Protein AF-A0A2V4E7V7-F1 (afdb_monomer_lite)

Structure (mmCIF, N/CA/C/O backbone):
data_AF-A0A2V4E7V7-F1
#
_entry.id   AF-A0A2V4E7V7-F1
#
loop_
_atom_site.group_PDB
_atom_site.id
_atom_site.type_symbol
_atom_site.label_atom_id
_atom_site.label_alt_id
_atom_site.label_comp_id
_atom_site.label_asym_id
_atom_site.label_entity_id
_atom_site.label_seq_id
_atom_site.pdbx_PDB_ins_code
_atom_site.Cartn_x
_atom_site.Cartn_y
_atom_site.Cartn_z
_atom_site.occupancy
_atom_site.B_iso_or_equiv
_atom_site.auth_seq_id
_atom_site.auth_comp_id
_atom_site.auth_asym_id
_atom_site.auth_atom_id
_atom_site.pdbx_PDB_model_num
ATOM 1 N N . MET A 1 1 ? -39.948 -43.975 -73.679 1.00 33.03 1 MET A N 1
ATOM 2 C CA . MET A 1 1 ? -39.535 -45.283 -73.126 1.00 33.03 1 MET A CA 1
ATOM 3 C C . MET A 1 1 ? -38.285 -45.040 -72.277 1.00 33.03 1 MET A C 1
ATOM 5 O O . MET A 1 1 ? -37.376 -44.428 -72.811 1.00 33.03 1 MET A O 1
ATOM 9 N N . ALA A 1 2 ? -38.310 -45.438 -70.990 1.00 32.25 2 ALA A N 1
ATOM 10 C CA . ALA A 1 2 ? -37.234 -45.403 -69.963 1.00 32.25 2 ALA A CA 1
ATOM 11 C C . ALA A 1 2 ? -36.659 -44.008 -69.581 1.00 32.25 2 ALA A C 1
ATOM 13 O O . ALA A 1 2 ? -35.934 -43.405 -70.356 1.00 32.25 2 ALA A O 1
ATOM 14 N N . ILE A 1 3 ? -37.095 -43.344 -68.493 1.00 37.91 3 ILE A N 1
ATOM 15 C CA . ILE A 1 3 ? -36.758 -43.514 -67.048 1.00 37.91 3 ILE A CA 1
ATOM 16 C C . ILE A 1 3 ? -35.242 -43.417 -66.782 1.00 37.91 3 ILE A C 1
ATOM 18 O O . ILE A 1 3 ? -34.495 -44.267 -67.249 1.00 37.91 3 ILE A O 1
ATOM 22 N N . ILE A 1 4 ? -34.782 -42.398 -66.031 1.00 39.97 4 ILE A N 1
ATOM 23 C CA . ILE A 1 4 ? -34.126 -42.421 -64.687 1.00 39.97 4 ILE A CA 1
ATOM 24 C C . ILE A 1 4 ? -33.402 -41.045 -64.577 1.00 39.97 4 ILE A C 1
ATOM 26 O O . ILE A 1 4 ? -32.819 -40.624 -65.563 1.00 39.97 4 ILE A O 1
ATOM 30 N N . LYS A 1 5 ? -33.341 -40.236 -63.507 1.00 35.88 5 LYS A N 1
ATOM 31 C CA . LYS A 1 5 ? -33.704 -40.315 -62.085 1.00 35.88 5 LYS A CA 1
ATOM 32 C C . LYS A 1 5 ? -33.826 -38.884 -61.535 1.00 35.88 5 LYS A C 1
ATOM 34 O O . LYS A 1 5 ? -33.016 -38.017 -61.844 1.00 35.88 5 LYS A O 1
ATOM 39 N N . PHE A 1 6 ? -34.774 -38.707 -60.624 1.00 43.41 6 PHE A N 1
ATOM 40 C CA . PHE A 1 6 ? -34.804 -37.661 -59.603 1.00 43.41 6 PHE A CA 1
ATOM 41 C C . PHE A 1 6 ? -33.470 -37.549 -58.840 1.00 43.41 6 PHE A C 1
ATOM 43 O O . PHE A 1 6 ? -33.062 -38.523 -58.207 1.00 43.41 6 PHE A O 1
ATOM 50 N N . ILE A 1 7 ? -32.880 -36.348 -58.762 1.00 46.62 7 ILE A N 1
ATOM 51 C CA . ILE A 1 7 ? -32.024 -35.938 -57.635 1.00 46.62 7 ILE A CA 1
ATOM 52 C C . ILE A 1 7 ? -32.437 -34.530 -57.175 1.00 46.62 7 ILE A C 1
ATOM 54 O O . ILE A 1 7 ? -32.059 -33.509 -57.731 1.00 46.62 7 ILE A O 1
ATOM 58 N N . LYS A 1 8 ? -33.293 -34.544 -56.148 1.00 40.50 8 LYS A N 1
ATOM 59 C CA . LYS A 1 8 ? -33.461 -33.593 -55.035 1.00 40.50 8 LYS A CA 1
ATOM 60 C C . LYS A 1 8 ? -32.893 -32.169 -55.214 1.00 40.50 8 LYS A C 1
ATOM 62 O O . LYS A 1 8 ? -31.791 -31.859 -54.771 1.00 40.50 8 LYS A O 1
ATOM 67 N N . SER A 1 9 ? -33.770 -31.264 -55.648 1.00 44.53 9 SER A N 1
ATOM 68 C CA . SER A 1 9 ? -33.699 -29.809 -55.424 1.00 44.53 9 SER A CA 1
ATOM 69 C C . SER A 1 9 ? -33.916 -29.444 -53.938 1.00 44.53 9 SER A C 1
ATOM 71 O O . SER A 1 9 ? -34.919 -28.853 -53.547 1.00 44.53 9 SER A O 1
ATOM 73 N N . LYS A 1 10 ? -32.997 -29.867 -53.062 1.00 45.75 10 LYS A N 1
ATOM 74 C CA . LYS A 1 10 ? -32.927 -29.407 -51.657 1.00 45.75 10 LYS A CA 1
ATOM 75 C C . LYS A 1 10 ? -31.513 -29.042 -51.197 1.00 45.75 10 LYS A C 1
ATOM 77 O O . LYS A 1 10 ? -31.326 -28.746 -50.024 1.00 45.75 10 LYS A O 1
ATOM 82 N N . LEU A 1 11 ? -30.528 -29.020 -52.099 1.00 43.09 11 LEU A N 1
ATOM 83 C CA . LEU A 1 11 ? -29.149 -28.672 -51.736 1.00 43.09 11 LEU A CA 1
ATOM 84 C C . LEU A 1 11 ? -28.799 -27.184 -51.898 1.00 43.09 11 LEU A C 1
ATOM 86 O O . LEU A 1 11 ? -27.782 -26.756 -51.371 1.00 43.09 11 LEU A O 1
ATOM 90 N N . PHE A 1 12 ? -29.627 -26.383 -52.575 1.00 42.91 12 PHE A N 1
ATOM 91 C CA . PHE A 1 12 ? -29.256 -25.001 -52.916 1.00 42.91 12 PHE A CA 1
ATOM 92 C C . PHE A 1 12 ? -29.798 -23.918 -51.974 1.00 42.91 12 PHE A C 1
ATOM 94 O O . PHE A 1 12 ? -29.342 -22.784 -52.029 1.00 42.91 12 PHE A O 1
ATOM 101 N N . VAL A 1 13 ? -30.714 -24.256 -51.061 1.00 43.06 13 VAL A N 1
ATOM 102 C CA . VAL A 1 13 ? -31.223 -23.303 -50.048 1.00 43.06 13 VAL A CA 1
ATOM 103 C C . VAL A 1 13 ? -30.535 -23.496 -48.687 1.00 43.06 13 VAL A C 1
ATOM 105 O O . VAL A 1 13 ? -30.568 -22.609 -47.843 1.00 43.06 13 VAL A O 1
ATOM 108 N N . GLY A 1 14 ? -29.833 -24.618 -48.487 1.00 37.16 14 GLY A N 1
ATOM 109 C CA . GLY A 1 14 ? -29.056 -24.878 -47.269 1.00 37.16 14 GLY A CA 1
ATOM 110 C C . GLY A 1 14 ? -27.660 -24.247 -47.253 1.00 37.16 14 GLY A C 1
ATOM 111 O O . GLY A 1 14 ? -27.106 -24.059 -46.178 1.00 37.16 14 GLY A O 1
ATOM 112 N N . LEU A 1 15 ? -27.091 -23.895 -48.414 1.00 40.84 15 LEU A N 1
ATOM 113 C CA . LEU A 1 15 ? -25.716 -23.380 -48.492 1.00 40.84 15 LEU A CA 1
ATOM 114 C C . LEU A 1 15 ? -25.629 -21.845 -48.406 1.00 40.84 15 LEU A C 1
ATOM 116 O O . LEU A 1 15 ? -24.616 -21.319 -47.964 1.00 40.84 15 LEU A O 1
ATOM 120 N N . CYS A 1 16 ? -26.701 -21.120 -48.743 1.00 41.03 16 CYS A N 1
ATOM 121 C CA . CYS A 1 16 ? -26.749 -19.657 -48.596 1.00 41.03 16 CYS A CA 1
ATOM 122 C C . CYS A 1 16 ? -27.246 -19.189 -47.215 1.00 41.03 16 CYS A C 1
ATOM 124 O O . CYS A 1 16 ? -27.118 -18.013 -46.895 1.00 41.03 16 CYS A O 1
ATOM 126 N N . LEU A 1 17 ? -27.762 -20.097 -46.378 1.00 40.56 17 LEU A N 1
ATOM 127 C CA . LEU A 1 17 ? -28.162 -19.818 -44.989 1.00 40.56 17 LEU A CA 1
ATOM 128 C C . LEU A 1 17 ? -27.093 -20.204 -43.952 1.00 40.56 17 LEU A C 1
ATOM 130 O O . LEU A 1 17 ? -27.269 -19.930 -42.772 1.00 40.56 17 LEU A O 1
ATOM 134 N N . LEU A 1 18 ? -25.965 -20.776 -44.389 1.00 41.22 18 LEU A N 1
ATOM 135 C CA . LEU A 1 18 ? -24.792 -21.061 -43.548 1.00 41.22 18 LEU A CA 1
ATOM 136 C C . LEU A 1 18 ? -23.772 -19.907 -43.512 1.00 41.22 18 LEU A C 1
ATOM 138 O O . LEU A 1 18 ? -22.761 -20.008 -42.828 1.00 41.22 18 LEU A O 1
ATOM 142 N N . ILE A 1 19 ? -24.043 -18.804 -44.221 1.00 47.16 19 ILE A N 1
ATOM 143 C CA . ILE A 1 19 ? -23.200 -17.591 -44.242 1.00 47.16 19 ILE A CA 1
ATOM 144 C C . ILE A 1 19 ? -23.757 -16.504 -43.293 1.00 47.16 19 ILE A C 1
ATOM 146 O O . ILE A 1 19 ? -23.167 -15.443 -43.119 1.00 47.16 19 ILE A O 1
ATOM 150 N N . VAL A 1 20 ? -24.867 -16.776 -42.599 1.00 47.16 20 VAL A N 1
ATOM 151 C CA . VAL A 1 20 ? -25.422 -15.885 -41.574 1.00 47.16 20 VAL A CA 1
ATOM 152 C C . VAL A 1 20 ? -25.126 -16.501 -40.205 1.00 47.16 20 VAL A C 1
ATOM 154 O O . VAL A 1 20 ? -25.715 -17.515 -39.852 1.00 47.16 20 VAL A O 1
ATOM 157 N N . LEU A 1 21 ? -24.230 -15.855 -39.444 1.00 42.25 21 LEU A N 1
ATOM 158 C CA . LEU A 1 21 ? -23.889 -16.113 -38.029 1.00 42.25 21 LEU A CA 1
ATOM 159 C C . LEU A 1 21 ? -22.810 -17.172 -37.737 1.00 42.25 21 LEU A C 1
ATOM 161 O O . LEU A 1 21 ? -22.967 -17.995 -36.841 1.00 42.25 21 LEU A O 1
ATOM 165 N N . THR A 1 22 ? -21.636 -17.071 -38.352 1.00 38.44 22 THR A N 1
ATOM 166 C CA . THR A 1 22 ? -20.442 -17.181 -37.502 1.00 38.44 22 THR A CA 1
ATOM 167 C C . THR A 1 22 ? -20.025 -15.755 -37.191 1.00 38.44 22 THR A C 1
ATOM 169 O O . THR A 1 22 ? -19.594 -15.067 -38.121 1.00 38.44 22 THR A O 1
ATOM 172 N N . PRO A 1 23 ? -20.140 -15.253 -35.946 1.00 40.41 23 PRO A N 1
ATOM 173 C CA . PRO A 1 23 ? -19.273 -14.153 -35.592 1.00 40.41 23 PRO A CA 1
ATOM 174 C C . PRO A 1 23 ? -17.877 -14.712 -35.846 1.00 40.41 23 PRO A C 1
ATOM 176 O O . PRO A 1 23 ? -17.481 -15.709 -35.241 1.00 40.41 23 PRO A O 1
ATOM 179 N N . THR A 1 24 ? -17.146 -14.129 -36.790 1.00 39.28 24 THR A N 1
ATOM 180 C CA . THR A 1 24 ? -15.693 -14.171 -36.738 1.00 39.28 24 THR A CA 1
ATOM 181 C C . THR A 1 24 ? -15.327 -13.424 -35.461 1.00 39.28 24 THR A C 1
ATOM 183 O O . THR A 1 24 ? -14.945 -12.257 -35.489 1.00 39.28 24 THR A O 1
ATOM 186 N N . ALA A 1 25 ? -15.549 -14.070 -34.315 1.00 41.53 25 ALA A N 1
ATOM 187 C CA . ALA A 1 25 ? -14.817 -13.803 -33.109 1.00 41.53 25 ALA A CA 1
ATOM 188 C C . ALA A 1 25 ? -13.394 -14.156 -33.513 1.00 41.53 25 ALA A C 1
ATOM 190 O O . ALA A 1 25 ? -13.004 -15.322 -33.532 1.00 41.53 25 ALA A O 1
ATOM 191 N N . PHE A 1 26 ? -12.675 -13.151 -34.010 1.00 46.69 26 PHE A N 1
ATOM 192 C CA . PHE A 1 26 ? -11.231 -13.199 -34.044 1.00 46.69 26 PHE A CA 1
ATOM 193 C C . PHE A 1 26 ? -10.839 -13.436 -32.597 1.00 46.69 26 PHE A C 1
ATOM 195 O O . PHE A 1 26 ? -10.873 -12.510 -31.788 1.00 46.69 26 PHE A O 1
ATOM 202 N N . SER A 1 27 ? -10.596 -14.702 -32.265 1.00 51.66 27 SER A N 1
ATOM 203 C CA . SER A 1 27 ? -10.115 -15.078 -30.953 1.00 51.66 27 SER A CA 1
ATOM 204 C C . SER A 1 27 ? -8.860 -14.254 -30.704 1.00 51.66 27 SER A C 1
ATOM 206 O O . SER A 1 27 ? -7.956 -14.261 -31.552 1.00 51.66 27 SER A O 1
ATOM 208 N N . LYS A 1 28 ? -8.817 -13.503 -29.602 1.00 59.91 28 LYS A N 1
ATOM 209 C CA . LYS A 1 28 ? -7.622 -12.745 -29.240 1.00 59.91 28 LYS A CA 1
ATOM 210 C C . LYS A 1 28 ? -6.477 -13.757 -29.128 1.00 59.91 28 LYS A C 1
ATOM 212 O O . LYS A 1 28 ? -6.620 -14.754 -28.416 1.00 59.91 28 LYS A O 1
ATOM 217 N N . PRO A 1 29 ? -5.352 -13.556 -29.838 1.00 60.16 29 PRO A N 1
ATOM 218 C CA . PRO A 1 29 ? -4.221 -14.460 -29.716 1.00 60.16 29 PRO A CA 1
ATOM 219 C C . PRO A 1 29 ? -3.799 -14.530 -28.245 1.00 60.16 29 PRO A C 1
ATOM 221 O O . PRO A 1 29 ? -3.619 -13.506 -27.587 1.00 60.16 29 PRO A O 1
ATOM 224 N N . SER A 1 30 ? -3.682 -15.751 -27.720 1.00 66.19 30 SER A N 1
ATOM 225 C CA . SER A 1 30 ? -3.263 -15.979 -26.340 1.00 66.19 30 SER A CA 1
ATOM 226 C C . SER A 1 30 ? -1.758 -15.759 -26.221 1.00 66.19 30 SER A C 1
ATOM 228 O O . SER A 1 30 ? -0.983 -16.699 -26.389 1.00 66.19 30 SER A O 1
ATOM 230 N N . ASN A 1 31 ? -1.354 -14.532 -25.903 1.00 73.38 31 ASN A N 1
ATOM 231 C CA . ASN A 1 31 ? 0.039 -14.147 -25.692 1.00 73.38 31 ASN A CA 1
ATOM 232 C C . ASN A 1 31 ? 0.239 -13.602 -24.272 1.00 73.38 31 ASN A C 1
ATOM 234 O O . ASN A 1 31 ? -0.648 -12.967 -23.698 1.00 73.38 31 ASN A O 1
ATOM 238 N N . SER A 1 32 ? 1.417 -13.857 -23.698 1.00 82.06 32 SER A N 1
ATOM 239 C CA . SER A 1 32 ? 1.787 -13.398 -22.358 1.00 82.06 32 SER A CA 1
ATOM 240 C C . SER A 1 32 ? 3.243 -12.949 -22.334 1.00 82.06 32 SER A C 1
ATOM 242 O O . SER A 1 32 ? 4.134 -13.757 -22.584 1.00 82.06 32 SER A O 1
ATOM 244 N N . LEU A 1 33 ? 3.472 -11.690 -21.959 1.00 86.44 33 LEU A N 1
ATOM 245 C CA . LEU A 1 33 ? 4.794 -11.116 -21.678 1.00 86.44 33 LEU A CA 1
ATOM 246 C C . LEU A 1 33 ? 5.176 -11.219 -20.194 1.00 86.44 33 LEU A C 1
ATOM 248 O O . LEU A 1 33 ? 6.222 -10.726 -19.791 1.00 86.44 33 LEU A O 1
ATOM 252 N N . LEU A 1 34 ? 4.333 -11.835 -19.359 1.00 86.44 34 LEU A N 1
ATOM 253 C CA . LEU A 1 34 ? 4.601 -11.975 -17.929 1.00 86.44 34 LEU A CA 1
ATOM 254 C C . LEU A 1 34 ? 5.690 -13.030 -17.631 1.00 86.44 34 LEU A C 1
ATOM 256 O O . LEU A 1 34 ? 5.676 -14.124 -18.211 1.00 86.44 34 LEU A O 1
ATOM 260 N N . PRO A 1 35 ? 6.571 -12.784 -16.641 1.00 91.56 35 PRO A N 1
ATOM 261 C CA . PRO A 1 35 ? 6.578 -11.642 -15.725 1.00 91.56 35 PRO A CA 1
ATOM 262 C C . PRO A 1 35 ? 7.145 -10.361 -16.353 1.00 91.56 35 PRO A C 1
ATOM 264 O O . PRO A 1 35 ? 7.933 -10.435 -17.285 1.00 91.56 35 PRO A O 1
ATOM 267 N N . PHE A 1 36 ? 6.787 -9.200 -15.803 1.00 88.50 36 PHE A N 1
ATOM 268 C CA . PHE A 1 36 ? 7.202 -7.895 -16.327 1.00 88.50 36 PHE A CA 1
ATOM 269 C C . PHE A 1 36 ? 7.554 -6.914 -15.198 1.00 88.50 36 PHE A C 1
ATOM 271 O O . PHE A 1 36 ? 6.845 -6.869 -14.194 1.00 88.50 36 PHE A O 1
ATOM 278 N N . GLY A 1 37 ? 8.615 -6.118 -15.358 1.00 87.25 37 GLY A N 1
ATOM 279 C CA . GLY A 1 37 ? 9.090 -5.133 -14.370 1.00 87.25 37 GLY A CA 1
ATOM 280 C C . GLY A 1 37 ? 10.257 -5.622 -13.498 1.00 87.25 37 GLY A C 1
ATOM 281 O O . GLY A 1 37 ? 10.917 -6.605 -13.830 1.00 87.25 37 GLY A O 1
ATOM 282 N N . TRP A 1 38 ? 10.496 -4.963 -12.358 1.00 88.38 38 TRP A N 1
ATOM 283 C CA . TRP A 1 38 ? 11.692 -5.159 -11.521 1.00 88.38 38 TRP A CA 1
ATOM 284 C C . TRP A 1 38 ? 11.512 -6.228 -10.425 1.00 88.38 38 TRP A C 1
ATOM 286 O O . TRP A 1 38 ? 10.919 -5.993 -9.371 1.00 88.38 38 TRP A O 1
ATOM 296 N N . SER A 1 39 ? 12.036 -7.432 -10.666 1.00 88.50 39 SER A N 1
ATOM 297 C CA . SER A 1 39 ? 11.797 -8.644 -9.857 1.00 88.50 39 SER A CA 1
ATOM 298 C C . SER A 1 39 ? 12.083 -8.487 -8.355 1.00 88.50 39 SER A C 1
ATOM 300 O O . SER A 1 39 ? 11.310 -8.993 -7.530 1.00 88.50 39 SER A O 1
ATOM 302 N N . LYS A 1 40 ? 13.143 -7.746 -8.001 1.00 88.88 40 LYS A N 1
ATOM 303 C CA . LYS A 1 40 ? 13.627 -7.545 -6.624 1.00 88.88 40 LYS A CA 1
ATOM 304 C C . LYS A 1 40 ? 12.584 -6.892 -5.714 1.00 88.88 40 LYS A C 1
ATOM 306 O O . LYS A 1 40 ? 12.592 -7.128 -4.507 1.00 88.88 40 LYS A O 1
ATOM 311 N N . ILE A 1 41 ? 11.634 -6.144 -6.285 1.00 91.75 41 ILE A N 1
ATOM 312 C CA . ILE A 1 41 ? 10.549 -5.463 -5.562 1.00 91.75 41 ILE A CA 1
ATOM 313 C C . ILE A 1 41 ? 9.760 -6.424 -4.662 1.00 91.75 41 ILE A C 1
ATOM 315 O O . ILE A 1 41 ? 9.312 -6.032 -3.583 1.00 91.75 41 ILE A O 1
ATOM 319 N N . LYS A 1 42 ? 9.597 -7.695 -5.052 1.00 91.50 42 LYS A N 1
ATOM 320 C CA . LYS A 1 42 ? 8.849 -8.693 -4.262 1.00 91.50 42 LYS A CA 1
ATOM 321 C C . LYS A 1 42 ? 9.333 -8.810 -2.822 1.00 91.50 42 LYS A C 1
ATOM 323 O O . LYS A 1 42 ? 8.519 -8.954 -1.909 1.00 91.50 42 LYS A O 1
ATOM 328 N N . ASP A 1 43 ? 10.642 -8.710 -2.631 1.00 90.19 43 ASP A N 1
ATOM 329 C CA . ASP A 1 43 ? 11.297 -8.968 -1.353 1.00 90.19 43 ASP A CA 1
ATOM 330 C C . ASP A 1 43 ? 11.526 -7.682 -0.543 1.00 90.19 43 ASP A C 1
ATOM 332 O O . ASP A 1 43 ? 12.041 -7.718 0.576 1.00 90.19 43 ASP A O 1
ATOM 336 N N . MET A 1 44 ? 11.050 -6.536 -1.044 1.00 92.94 44 MET A N 1
ATOM 337 C CA . MET A 1 44 ? 11.270 -5.220 -0.438 1.00 92.94 44 MET A CA 1
ATOM 338 C C . MET A 1 44 ? 10.263 -4.841 0.663 1.00 92.94 44 MET A C 1
ATOM 340 O O . MET A 1 44 ? 10.127 -3.683 1.046 1.00 92.94 44 MET A O 1
ATOM 344 N N . SER A 1 45 ? 9.559 -5.816 1.243 1.00 93.56 45 SER A N 1
ATOM 345 C CA . SER A 1 45 ? 8.526 -5.538 2.255 1.00 93.56 45 SER A CA 1
ATOM 346 C C . SER A 1 45 ? 9.071 -5.172 3.651 1.00 93.56 45 SER A C 1
ATOM 348 O O . SER A 1 45 ? 8.282 -4.864 4.550 1.00 93.56 45 SER A O 1
ATOM 350 N N . ASN A 1 46 ? 10.392 -5.248 3.872 1.00 93.62 46 ASN A N 1
ATOM 351 C CA . ASN A 1 46 ? 11.056 -4.859 5.124 1.00 93.62 46 ASN A CA 1
ATOM 352 C C . ASN A 1 46 ? 11.732 -3.487 4.986 1.00 93.62 46 ASN A C 1
ATOM 354 O O . ASN A 1 46 ? 12.958 -3.372 4.967 1.00 93.62 46 ASN A O 1
ATOM 358 N N . ILE A 1 47 ? 10.895 -2.456 4.898 1.00 93.69 47 ILE A N 1
ATOM 359 C CA . ILE A 1 47 ? 11.291 -1.089 4.548 1.00 93.69 47 ILE A CA 1
ATOM 360 C C . ILE A 1 47 ? 12.374 -0.544 5.486 1.00 93.69 47 ILE A C 1
ATOM 362 O O . ILE A 1 47 ? 13.427 -0.118 5.029 1.00 93.69 47 ILE A O 1
ATOM 366 N N . LYS A 1 48 ? 12.183 -0.668 6.805 1.00 91.94 48 LYS A N 1
ATOM 367 C CA . LYS A 1 48 ? 13.150 -0.180 7.802 1.00 91.94 48 LYS A CA 1
ATOM 368 C C . LYS A 1 48 ? 14.546 -0.792 7.634 1.00 91.94 48 LYS A C 1
ATOM 370 O O . LYS A 1 48 ? 15.551 -0.109 7.817 1.00 91.94 48 LYS A O 1
ATOM 375 N N . ALA A 1 49 ? 14.627 -2.091 7.337 1.00 92.38 49 ALA A N 1
ATOM 376 C CA . ALA A 1 49 ? 15.913 -2.754 7.137 1.00 92.38 49 ALA A CA 1
ATOM 377 C C . ALA A 1 49 ? 16.575 -2.341 5.816 1.00 92.38 49 ALA A C 1
ATOM 379 O O . ALA A 1 49 ? 17.798 -2.267 5.760 1.00 92.38 49 ALA A O 1
ATOM 380 N N . ILE A 1 50 ? 15.774 -2.076 4.782 1.00 93.44 50 ILE A N 1
ATOM 381 C CA . ILE A 1 50 ? 16.236 -1.609 3.471 1.00 93.44 50 ILE A CA 1
ATOM 382 C C . ILE A 1 50 ? 16.780 -0.188 3.574 1.00 93.44 50 ILE A C 1
ATOM 384 O O . ILE A 1 50 ? 17.942 0.022 3.250 1.00 93.44 50 ILE A O 1
ATOM 388 N N . ASN A 1 51 ? 16.012 0.742 4.143 1.00 92.94 51 ASN A N 1
ATOM 389 C CA . ASN A 1 51 ? 16.443 2.131 4.321 1.00 92.94 51 ASN A CA 1
ATOM 390 C C . ASN A 1 51 ? 17.715 2.233 5.157 1.00 92.94 51 ASN A C 1
ATOM 392 O O . ASN A 1 51 ? 18.616 2.990 4.827 1.00 92.94 51 ASN A O 1
ATOM 396 N N . LYS A 1 52 ? 17.858 1.399 6.194 1.00 92.50 52 LYS A N 1
ATOM 397 C CA . LYS A 1 52 ? 19.103 1.347 6.971 1.00 92.50 52 LYS A CA 1
ATOM 398 C C . LYS A 1 52 ? 20.325 0.958 6.125 1.00 92.50 52 LYS A C 1
ATOM 400 O O . LYS A 1 52 ? 21.426 1.387 6.445 1.00 92.50 52 LYS A O 1
ATOM 405 N N . LYS A 1 53 ? 20.152 0.108 5.110 1.00 92.69 53 LYS A N 1
ATOM 406 C CA . LYS A 1 53 ? 21.237 -0.305 4.207 1.00 92.69 53 LYS A CA 1
ATOM 407 C C . LYS A 1 53 ? 21.524 0.716 3.109 1.00 92.69 53 LYS A C 1
ATOM 409 O O . LYS A 1 53 ? 22.645 0.736 2.624 1.00 92.69 53 LYS A O 1
ATOM 414 N N . CYS A 1 54 ? 20.522 1.500 2.722 1.00 92.44 54 CYS A N 1
ATOM 415 C CA . CYS A 1 54 ? 20.635 2.528 1.690 1.00 92.44 54 CYS A CA 1
ATOM 416 C C . CYS A 1 54 ? 21.017 3.911 2.226 1.00 92.44 54 CYS A C 1
ATOM 418 O O . CYS A 1 54 ? 21.338 4.796 1.445 1.00 92.44 54 CYS A O 1
ATOM 420 N N . TYR A 1 55 ? 21.003 4.092 3.548 1.00 91.88 55 TYR A N 1
ATOM 421 C CA . TYR A 1 55 ? 21.407 5.341 4.172 1.00 91.88 55 TYR A CA 1
ATOM 422 C C . TYR A 1 55 ? 22.881 5.649 3.901 1.00 91.88 55 TYR A C 1
ATOM 424 O O . TYR A 1 55 ? 23.767 4.885 4.300 1.00 91.88 55 TYR A O 1
ATOM 432 N N . PHE A 1 56 ? 23.131 6.811 3.309 1.00 90.19 56 PHE A N 1
ATOM 433 C CA . PHE A 1 56 ? 24.461 7.360 3.107 1.00 90.19 56 PHE A CA 1
ATOM 434 C C . PHE A 1 56 ? 24.410 8.882 3.112 1.00 90.19 56 PHE A C 1
ATOM 436 O O . PHE A 1 56 ? 23.751 9.490 2.280 1.00 90.19 56 PHE A O 1
ATOM 443 N N . ASP A 1 57 ? 25.106 9.498 4.061 1.00 89.25 57 ASP A N 1
ATOM 444 C CA . ASP A 1 57 ? 25.090 10.946 4.240 1.00 89.25 57 ASP A CA 1
ATOM 445 C C . ASP A 1 57 ? 26.099 11.624 3.301 1.00 89.25 57 ASP A C 1
ATOM 447 O O . ASP A 1 57 ? 27.290 11.729 3.611 1.00 89.25 57 ASP A O 1
ATOM 451 N N . TYR A 1 58 ? 25.613 12.092 2.148 1.00 82.88 58 TYR A N 1
ATOM 452 C CA . TYR A 1 58 ? 26.414 12.801 1.147 1.00 82.88 58 TYR A CA 1
ATOM 453 C C . TYR A 1 58 ? 26.813 14.220 1.584 1.00 82.88 58 TYR A C 1
ATOM 455 O O . TYR A 1 58 ? 27.531 14.902 0.853 1.00 82.88 58 TYR A O 1
ATOM 463 N N . SER A 1 59 ? 26.379 14.693 2.759 1.00 83.12 59 SER A N 1
ATOM 464 C CA . SER A 1 59 ? 26.816 15.987 3.296 1.00 83.12 59 SER A CA 1
ATOM 465 C C . SER A 1 59 ? 28.188 15.927 3.981 1.00 83.12 59 SER A C 1
ATOM 467 O O . SER A 1 59 ? 28.815 16.963 4.216 1.00 83.12 59 SER A O 1
ATOM 469 N N . LEU A 1 60 ? 28.673 14.723 4.299 1.00 86.62 60 LEU A N 1
ATOM 470 C CA . LEU A 1 60 ? 29.961 14.503 4.952 1.00 86.62 60 LEU A CA 1
ATOM 471 C C . LEU A 1 60 ? 31.093 14.335 3.932 1.00 86.62 60 LEU A C 1
ATOM 473 O O . LEU A 1 60 ? 30.870 14.109 2.748 1.00 86.62 60 LEU A O 1
ATOM 477 N N . ALA A 1 61 ? 32.342 14.424 4.394 1.00 87.25 61 ALA A N 1
ATOM 478 C CA . ALA A 1 61 ? 33.485 14.060 3.563 1.00 87.25 61 ALA A CA 1
ATOM 479 C C . ALA A 1 61 ? 33.512 12.537 3.350 1.00 87.25 61 ALA A C 1
ATOM 481 O O . ALA A 1 61 ? 33.553 11.783 4.323 1.00 87.25 61 ALA A O 1
ATOM 482 N N . TYR A 1 62 ? 33.528 12.102 2.091 1.00 87.81 62 TYR A N 1
ATOM 483 C CA . TYR A 1 62 ? 33.572 10.695 1.690 1.00 87.81 62 TYR A CA 1
ATOM 484 C C . TYR A 1 62 ? 34.627 10.456 0.606 1.00 87.81 62 TYR A C 1
ATOM 486 O O . TYR A 1 62 ? 35.063 11.377 -0.086 1.00 87.81 62 TYR A O 1
ATOM 494 N N . THR A 1 63 ? 35.042 9.200 0.465 1.00 90.81 63 THR A N 1
ATOM 495 C CA . THR A 1 63 ? 35.887 8.712 -0.629 1.00 90.81 63 THR A CA 1
ATOM 496 C C . THR A 1 63 ? 35.050 7.991 -1.685 1.00 90.81 63 THR A C 1
ATOM 498 O O . THR A 1 63 ? 33.933 7.552 -1.411 1.00 90.81 63 THR A O 1
ATOM 501 N N . ASP A 1 64 ? 35.607 7.782 -2.879 1.00 88.12 64 ASP A N 1
ATOM 502 C CA . ASP A 1 64 ? 34.959 6.965 -3.919 1.00 88.12 64 ASP A CA 1
ATOM 503 C C . ASP A 1 64 ? 34.659 5.537 -3.428 1.00 88.12 64 ASP A C 1
ATOM 505 O O . ASP A 1 64 ? 33.634 4.953 -3.775 1.00 88.12 64 ASP A O 1
ATOM 509 N N . LEU A 1 65 ? 35.520 4.991 -2.558 1.00 88.62 65 LEU A N 1
ATOM 510 C CA . LEU A 1 65 ? 35.318 3.679 -1.941 1.00 88.62 65 LEU A CA 1
ATOM 511 C C . LEU A 1 65 ? 34.101 3.667 -1.002 1.00 88.62 65 LEU A C 1
ATOM 513 O O . LEU A 1 65 ? 33.395 2.661 -0.926 1.00 88.62 65 LEU A O 1
ATOM 517 N N . ASP A 1 66 ? 33.839 4.766 -0.293 1.00 87.50 66 ASP A N 1
ATOM 518 C CA . ASP A 1 66 ? 32.661 4.890 0.571 1.00 87.50 66 ASP A CA 1
ATOM 519 C C . ASP A 1 66 ? 31.372 4.898 -0.262 1.00 87.50 66 ASP A C 1
ATOM 521 O O . ASP A 1 66 ? 30.414 4.201 0.083 1.00 87.50 66 ASP A O 1
ATOM 525 N N . ILE A 1 67 ? 31.380 5.604 -1.400 1.00 85.06 67 ILE A N 1
ATOM 526 C CA . ILE A 1 67 ? 30.264 5.625 -2.357 1.00 85.06 67 ILE A CA 1
ATOM 527 C C . ILE A 1 67 ? 30.033 4.228 -2.945 1.00 85.06 67 ILE A C 1
ATOM 529 O O . ILE A 1 67 ? 28.909 3.727 -2.931 1.00 85.06 67 ILE A O 1
ATOM 533 N N . GLU A 1 68 ? 31.088 3.562 -3.422 1.00 86.12 68 GLU A N 1
ATOM 534 C CA . GLU A 1 68 ? 30.985 2.224 -4.012 1.00 86.12 68 GLU A CA 1
ATOM 535 C C . GLU A 1 68 ? 30.433 1.204 -3.002 1.00 86.12 68 GLU A C 1
ATOM 537 O O . GLU A 1 68 ? 29.567 0.385 -3.329 1.00 86.12 68 GLU A O 1
ATOM 542 N N . ASN A 1 69 ? 30.894 1.270 -1.749 1.00 86.12 69 ASN A N 1
ATOM 543 C CA . ASN A 1 69 ? 30.391 0.420 -0.675 1.00 86.12 69 ASN A CA 1
ATOM 544 C C . ASN A 1 69 ? 28.923 0.710 -0.349 1.00 86.12 69 ASN A C 1
ATOM 546 O O . ASN A 1 69 ? 28.169 -0.228 -0.089 1.00 86.12 69 ASN A O 1
ATOM 550 N N . SER A 1 70 ? 28.505 1.976 -0.361 1.00 85.75 70 SER A N 1
ATOM 551 C CA . SER A 1 70 ? 27.103 2.356 -0.166 1.00 85.75 70 SER A CA 1
ATOM 552 C C . SER A 1 70 ? 26.199 1.740 -1.239 1.00 85.75 70 SER A C 1
ATOM 554 O O . SER A 1 70 ? 25.276 0.986 -0.919 1.00 85.75 70 SER A O 1
ATOM 556 N N . ILE A 1 71 ? 26.548 1.948 -2.514 1.00 84.31 71 ILE A N 1
ATOM 557 C CA . ILE A 1 71 ? 25.811 1.431 -3.676 1.00 84.31 71 ILE A CA 1
ATOM 558 C C . ILE A 1 71 ? 25.689 -0.096 -3.610 1.00 84.31 71 ILE A C 1
ATOM 560 O O . ILE A 1 71 ? 24.599 -0.640 -3.764 1.00 84.31 71 ILE A O 1
ATOM 564 N N . LYS A 1 72 ? 26.781 -0.813 -3.307 1.00 85.88 72 LYS A N 1
ATOM 565 C CA . LYS A 1 72 ? 26.763 -2.285 -3.193 1.00 85.88 72 LYS A CA 1
ATOM 566 C C . LYS A 1 72 ? 25.873 -2.803 -2.063 1.00 85.88 72 LYS A C 1
ATOM 568 O O . LYS A 1 72 ? 25.361 -3.920 -2.147 1.00 85.88 72 LYS A O 1
ATOM 573 N N . ASN A 1 73 ? 25.721 -2.035 -0.987 1.00 86.00 73 ASN A N 1
ATOM 574 C CA . ASN A 1 73 ? 24.945 -2.443 0.181 1.00 86.00 73 ASN A CA 1
ATOM 575 C C . ASN A 1 73 ? 23.456 -2.103 0.055 1.00 86.00 73 ASN A C 1
ATOM 577 O O . ASN A 1 73 ? 22.627 -2.782 0.678 1.00 86.00 73 ASN A O 1
ATOM 581 N N . CYS A 1 74 ? 23.114 -1.092 -0.744 1.00 89.62 74 CYS A N 1
ATOM 582 C CA . CYS A 1 74 ? 21.744 -0.667 -0.956 1.00 89.62 74 CYS A CA 1
ATOM 583 C C . CYS A 1 74 ? 21.012 -1.590 -1.948 1.00 89.62 74 CYS A C 1
ATOM 585 O O . CYS A 1 74 ? 21.355 -1.636 -3.126 1.00 89.62 74 CYS A O 1
ATOM 587 N N . PRO A 1 75 ? 19.948 -2.305 -1.533 1.00 87.19 75 PRO A N 1
ATOM 588 C CA . PRO A 1 75 ? 19.191 -3.167 -2.443 1.00 87.19 75 PRO A CA 1
ATOM 589 C C . PRO A 1 75 ? 18.342 -2.405 -3.478 1.00 87.19 75 PRO A C 1
ATOM 591 O O . PRO A 1 75 ? 17.755 -3.058 -4.342 1.00 87.19 75 PRO A O 1
ATOM 594 N N . LEU A 1 76 ? 18.232 -1.074 -3.367 1.00 84.69 76 LEU A N 1
ATOM 595 C CA . LEU A 1 76 ? 17.548 -0.214 -4.341 1.00 84.69 76 LEU A CA 1
ATOM 596 C C . LEU A 1 76 ? 18.482 0.269 -5.452 1.00 84.69 76 LEU A C 1
ATOM 598 O O . LEU A 1 76 ? 18.010 0.525 -6.555 1.00 84.69 76 LEU A O 1
ATOM 602 N N . ALA A 1 77 ? 19.786 0.353 -5.183 1.00 71.75 77 ALA A N 1
ATOM 603 C CA . ALA A 1 77 ? 20.734 0.832 -6.167 1.00 71.75 77 ALA A CA 1
ATOM 604 C C . ALA A 1 77 ? 20.761 -0.124 -7.368 1.00 71.75 77 ALA A C 1
ATOM 606 O O . ALA A 1 77 ? 20.946 -1.342 -7.223 1.00 71.75 77 ALA A O 1
ATOM 607 N N . SER A 1 78 ? 20.575 0.418 -8.573 1.00 56.44 78 SER A N 1
ATOM 608 C CA . SER A 1 78 ? 20.880 -0.319 -9.792 1.00 56.44 78 SER A CA 1
ATOM 609 C C . SER A 1 78 ? 22.396 -0.463 -9.859 1.00 56.44 78 SER A C 1
ATOM 611 O O . SER A 1 78 ? 23.118 0.454 -10.237 1.00 56.44 78 SER A O 1
ATOM 613 N N . SER A 1 79 ? 22.910 -1.614 -9.433 1.00 40.69 79 SER A N 1
ATOM 614 C CA . SER A 1 79 ? 24.278 -1.988 -9.761 1.00 40.69 79 SER A CA 1
ATOM 615 C C . SER A 1 79 ? 24.352 -2.147 -11.281 1.00 40.69 79 SER A C 1
ATOM 617 O O . SER A 1 79 ? 24.004 -3.209 -11.803 1.00 40.69 79 SER A O 1
ATOM 619 N N . ASP A 1 80 ? 24.760 -1.108 -12.000 1.00 39.50 80 ASP A N 1
ATOM 620 C CA . ASP A 1 80 ? 25.136 -1.249 -13.401 1.00 39.50 80 ASP A CA 1
ATOM 621 C C . ASP A 1 80 ? 26.367 -2.158 -13.469 1.00 39.50 80 ASP A C 1
ATOM 623 O O . ASP A 1 80 ? 27.488 -1.737 -13.189 1.00 39.50 80 ASP A O 1
ATOM 627 N N . SER A 1 81 ? 26.140 -3.447 -13.739 1.00 34.00 81 SER A N 1
ATOM 628 C CA . SER A 1 81 ? 26.950 -4.311 -14.615 1.00 34.00 81 SER A CA 1
ATOM 629 C C . SER A 1 81 ? 26.652 -5.807 -14.393 1.00 34.00 81 SER A C 1
ATOM 631 O O . SER A 1 81 ? 26.931 -6.384 -13.345 1.00 34.00 81 SER A O 1
ATOM 633 N N . THR A 1 82 ? 26.187 -6.472 -15.458 1.00 31.94 82 THR A N 1
ATOM 634 C CA . THR A 1 82 ? 26.329 -7.922 -15.744 1.00 31.94 82 THR A CA 1
ATOM 635 C C . THR A 1 82 ? 25.396 -8.953 -15.093 1.00 31.94 82 THR A C 1
ATOM 637 O O . THR A 1 82 ? 25.777 -10.107 -14.897 1.00 31.94 82 THR A O 1
ATOM 640 N N . SER A 1 83 ? 24.115 -8.638 -14.920 1.00 29.91 83 SER A N 1
ATOM 641 C CA . SER A 1 83 ? 23.120 -9.684 -15.188 1.00 29.91 83 SER A CA 1
ATOM 642 C C . SER A 1 83 ? 21.931 -9.090 -15.923 1.00 29.91 83 SER A C 1
ATOM 644 O O . SER A 1 83 ? 21.080 -8.453 -15.302 1.00 29.91 83 SER A O 1
ATOM 646 N N . ASP A 1 84 ? 21.867 -9.354 -17.223 1.00 32.94 84 ASP A N 1
ATOM 647 C CA . ASP A 1 84 ? 20.758 -9.092 -18.153 1.00 32.94 84 ASP A CA 1
ATOM 648 C C . ASP A 1 84 ? 19.467 -9.859 -17.774 1.00 32.94 84 ASP A C 1
ATOM 650 O O . ASP A 1 84 ? 18.743 -10.368 -18.621 1.00 32.94 84 ASP A O 1
ATOM 654 N N . SER A 1 85 ? 19.192 -10.036 -16.478 1.00 36.25 85 SER A N 1
ATOM 655 C CA . SER A 1 85 ? 18.117 -10.895 -15.972 1.00 36.25 85 SER A CA 1
ATOM 656 C C . SER A 1 85 ? 17.095 -10.196 -15.074 1.00 36.25 85 SER A C 1
ATOM 658 O O . SER A 1 85 ? 16.043 -10.780 -14.824 1.00 36.25 85 SER A O 1
ATOM 660 N N . ASP A 1 86 ? 17.346 -8.954 -14.638 1.00 43.53 86 ASP A N 1
ATOM 661 C CA . ASP A 1 86 ? 16.447 -8.236 -13.713 1.00 43.53 86 ASP A CA 1
ATOM 662 C C . ASP A 1 86 ? 15.928 -6.880 -14.222 1.00 43.53 86 ASP A C 1
ATOM 664 O O . ASP A 1 86 ? 14.977 -6.342 -13.644 1.00 43.53 86 ASP A O 1
ATOM 668 N N . THR A 1 87 ? 16.483 -6.361 -15.317 1.00 39.62 87 THR A N 1
ATOM 669 C CA . THR A 1 87 ? 15.875 -5.295 -16.123 1.00 39.62 87 THR A CA 1
ATOM 670 C C . THR A 1 87 ? 15.179 -5.995 -17.287 1.00 39.62 87 THR A C 1
ATOM 672 O O . THR A 1 87 ? 15.839 -6.766 -17.982 1.00 39.62 87 THR A O 1
ATOM 675 N N . PRO A 1 88 ? 13.868 -5.819 -17.532 1.00 40.94 88 PRO A N 1
ATOM 676 C CA . PRO A 1 88 ? 13.299 -6.301 -18.780 1.00 40.94 88 PRO A CA 1
ATOM 677 C C . PRO A 1 88 ? 14.067 -5.630 -19.926 1.00 40.94 88 PRO A C 1
ATOM 679 O O . PRO A 1 88 ? 14.014 -4.407 -20.039 1.00 40.94 88 PRO A O 1
ATOM 682 N N . GLU A 1 89 ? 14.733 -6.417 -20.778 1.00 39.59 89 GLU A N 1
ATOM 683 C CA . GLU A 1 89 ? 15.398 -5.972 -22.023 1.00 39.59 89 GLU A CA 1
ATOM 684 C C . GLU A 1 89 ? 14.507 -5.062 -22.897 1.00 39.59 89 GLU A C 1
ATOM 686 O O . GLU A 1 89 ? 15.001 -4.361 -23.767 1.00 39.59 89 GLU A O 1
ATOM 691 N N . ASN A 1 90 ? 13.194 -5.016 -22.648 1.00 40.62 90 ASN A N 1
ATOM 692 C CA . ASN A 1 90 ? 12.225 -4.197 -23.376 1.00 40.62 90 ASN A CA 1
ATOM 693 C C . ASN A 1 90 ? 11.993 -2.777 -22.825 1.00 40.62 90 ASN A C 1
ATOM 695 O O . ASN A 1 90 ? 11.125 -2.084 -23.352 1.00 40.62 90 ASN A O 1
ATOM 699 N N . ILE A 1 91 ? 12.683 -2.338 -21.764 1.00 44.94 91 ILE A N 1
ATOM 700 C CA . ILE A 1 91 ? 12.613 -0.924 -21.330 1.00 44.94 91 ILE A CA 1
ATOM 701 C C . ILE A 1 91 ? 13.666 -0.073 -22.058 1.00 44.94 91 ILE A C 1
ATOM 703 O O . ILE A 1 91 ? 13.485 1.135 -22.207 1.00 44.94 91 ILE A O 1
ATOM 707 N N . GLU A 1 92 ? 14.724 -0.682 -22.598 1.00 38.56 92 GLU A N 1
ATOM 708 C CA . GLU A 1 92 ? 15.689 0.051 -23.411 1.00 38.56 92 GLU A CA 1
ATOM 709 C C . GLU A 1 92 ? 15.252 0.124 -24.881 1.00 38.56 92 GLU A C 1
ATOM 711 O O . GLU A 1 92 ? 15.324 -0.844 -25.630 1.00 38.56 92 GLU A O 1
ATOM 716 N N . LYS A 1 93 ? 14.887 1.347 -25.285 1.00 41.62 93 LYS A N 1
ATOM 717 C CA . LYS A 1 93 ? 14.873 1.869 -26.662 1.00 41.62 93 LYS A CA 1
ATOM 718 C C . LYS A 1 93 ? 13.797 1.321 -27.607 1.00 41.62 93 LYS A C 1
ATOM 720 O O . LYS A 1 93 ? 14.067 0.517 -28.489 1.00 41.62 93 LYS A O 1
ATOM 725 N N . GLU A 1 94 ? 12.640 1.975 -27.587 1.00 33.75 94 GLU A N 1
ATOM 726 C CA . GLU A 1 94 ? 12.045 2.466 -28.836 1.00 33.75 94 GLU A CA 1
ATOM 727 C C . GLU A 1 94 ? 11.686 3.944 -28.650 1.00 33.75 94 GLU A C 1
ATOM 729 O O . GLU A 1 94 ? 10.830 4.304 -27.845 1.00 33.75 94 GLU A O 1
ATOM 734 N N . GLU A 1 95 ? 12.412 4.801 -29.363 1.00 36.62 95 GLU A N 1
ATOM 735 C CA . GLU A 1 95 ? 12.179 6.238 -29.431 1.00 36.62 95 GLU A CA 1
ATOM 736 C C . GLU A 1 95 ? 10.779 6.543 -29.997 1.00 36.62 95 GLU A C 1
ATOM 738 O O . GLU A 1 95 ? 10.352 5.987 -31.008 1.00 36.62 95 GLU A O 1
ATOM 743 N N . SER A 1 96 ? 10.096 7.483 -29.339 1.00 38.34 96 SER A N 1
ATOM 744 C CA . SER A 1 96 ? 9.117 8.412 -29.918 1.00 38.34 96 SER A CA 1
ATOM 745 C C . SER A 1 96 ? 7.980 7.837 -30.783 1.00 38.34 96 SER A C 1
ATOM 747 O O . SER A 1 96 ? 8.029 7.959 -32.002 1.00 38.34 96 SER A O 1
ATOM 749 N N . VAL A 1 97 ? 6.885 7.372 -30.165 1.00 36.81 97 VAL A N 1
ATOM 750 C CA . VAL A 1 97 ? 5.503 7.639 -30.636 1.00 36.81 97 VAL A CA 1
ATOM 751 C C . VAL A 1 97 ? 4.558 7.633 -29.423 1.00 36.81 97 VAL A C 1
ATOM 753 O O . VAL A 1 97 ? 4.644 6.754 -28.570 1.00 36.81 97 VAL A O 1
ATOM 756 N N . SER A 1 98 ? 3.659 8.616 -29.346 1.00 42.69 98 SER A N 1
ATOM 757 C CA . SER A 1 98 ? 2.606 8.735 -28.329 1.00 42.69 98 SER A CA 1
ATOM 758 C C . SER A 1 98 ? 1.701 7.491 -28.238 1.00 42.69 98 SER A C 1
ATOM 760 O O . SER A 1 98 ? 1.399 6.873 -29.255 1.00 42.69 98 SER A O 1
ATOM 762 N N . GLU A 1 99 ? 1.194 7.191 -27.035 1.00 55.19 99 GLU A N 1
ATOM 763 C CA . GLU A 1 99 ? 0.067 6.268 -26.775 1.00 55.19 99 GLU A CA 1
ATOM 764 C C . GLU A 1 99 ? 0.290 4.782 -27.149 1.00 55.19 99 GLU A C 1
ATOM 766 O O . GLU A 1 99 ? -0.570 4.125 -27.744 1.00 55.19 99 GLU A O 1
ATOM 771 N N . LYS A 1 100 ? 1.433 4.188 -26.776 1.00 71.62 100 LYS A N 1
ATOM 772 C CA . LYS A 1 100 ? 1.661 2.750 -27.001 1.00 71.62 100 LYS A CA 1
ATOM 773 C C . LYS A 1 100 ? 1.053 1.904 -25.877 1.00 71.62 100 LYS A C 1
ATOM 775 O O . LYS A 1 100 ? 1.574 1.842 -24.765 1.00 71.62 100 LYS A O 1
ATOM 780 N N . LYS A 1 101 ? -0.030 1.184 -26.189 1.00 85.56 101 LYS A N 1
ATOM 781 C CA . LYS A 1 101 ? -0.543 0.097 -25.339 1.00 85.56 101 LYS A CA 1
ATOM 782 C C . LYS A 1 101 ? 0.401 -1.103 -25.398 1.00 85.56 101 LYS A C 1
ATOM 784 O O . LYS A 1 101 ? 0.596 -1.694 -26.460 1.00 85.56 101 LYS A O 1
ATOM 789 N N . ILE A 1 102 ? 0.939 -1.508 -24.253 1.00 88.38 102 ILE A N 1
ATOM 790 C CA . ILE A 1 102 ? 1.792 -2.691 -24.106 1.00 88.38 102 ILE A CA 1
ATOM 791 C C . ILE A 1 102 ? 0.954 -3.814 -23.496 1.00 88.38 102 ILE A C 1
ATOM 793 O O . ILE A 1 102 ? 0.718 -3.847 -22.289 1.00 88.38 102 ILE A O 1
ATOM 797 N N . TYR A 1 103 ? 0.493 -4.749 -24.323 1.00 89.69 103 TYR A N 1
ATOM 798 C CA . TYR A 1 103 ? -0.284 -5.897 -23.856 1.00 89.69 103 TYR A CA 1
ATOM 799 C C . TYR A 1 103 ? 0.605 -6.913 -23.133 1.00 89.69 103 TYR A C 1
ATOM 801 O O . TYR A 1 103 ? 1.425 -7.591 -23.746 1.00 89.69 103 TYR A O 1
ATOM 809 N N . LEU A 1 104 ? 0.413 -7.045 -21.821 1.00 91.69 104 LEU A N 1
ATOM 810 C CA . LEU A 1 104 ? 1.145 -7.988 -20.975 1.00 91.69 104 LEU A CA 1
ATOM 811 C C . LEU A 1 104 ? 0.519 -9.383 -20.975 1.00 91.69 104 LEU A C 1
ATOM 813 O O . LEU A 1 104 ? 1.223 -10.381 -20.840 1.00 91.69 104 LEU A O 1
ATOM 817 N N . TYR A 1 105 ? -0.804 -9.451 -21.105 1.00 92.81 105 TYR A N 1
ATOM 818 C CA . TYR A 1 105 ? -1.558 -10.693 -21.208 1.00 92.81 105 TYR A CA 1
ATOM 819 C C . TYR A 1 105 ? -2.810 -10.467 -22.051 1.00 92.81 105 TYR A C 1
ATOM 821 O O . TYR A 1 105 ? -3.502 -9.462 -21.880 1.00 92.81 105 TYR A O 1
ATOM 829 N N . GLN A 1 106 ? -3.120 -11.403 -22.942 1.00 91.69 106 GLN A N 1
ATOM 830 C CA . GLN A 1 106 ? -4.345 -11.391 -23.735 1.00 91.69 106 GLN A CA 1
ATOM 831 C C . GLN A 1 106 ? -4.965 -12.784 -23.765 1.00 91.69 106 GLN A C 1
ATOM 833 O O . GLN A 1 106 ? -4.277 -13.787 -23.931 1.00 91.69 106 GLN A O 1
ATOM 838 N N . SER A 1 107 ? -6.282 -12.833 -23.601 1.00 89.69 107 SER A N 1
ATOM 839 C CA . SER A 1 107 ? -7.101 -14.034 -23.738 1.00 89.69 107 SER A CA 1
ATOM 840 C C . SER A 1 107 ? -8.512 -13.647 -24.178 1.00 89.69 107 SER A C 1
ATOM 842 O O . SER A 1 107 ? -8.861 -12.465 -24.192 1.00 89.69 107 SER A O 1
ATOM 844 N N . GLU A 1 108 ? -9.358 -14.641 -24.442 1.00 87.31 108 GLU A N 1
ATOM 845 C CA . GLU A 1 108 ? -10.802 -14.429 -24.627 1.00 87.31 108 GLU A CA 1
ATOM 846 C C . GLU A 1 108 ? -11.490 -13.832 -23.391 1.00 87.31 108 GLU A C 1
ATOM 848 O O . GLU A 1 108 ? -12.541 -13.211 -23.502 1.00 87.31 108 GLU A O 1
ATOM 853 N N . GLN A 1 109 ? -10.938 -14.051 -22.193 1.00 90.06 109 GLN A N 1
ATOM 854 C CA . GLN A 1 109 ? -11.601 -13.676 -20.942 1.00 90.06 109 GLN A CA 1
ATOM 855 C C . GLN A 1 109 ? -11.311 -12.235 -20.535 1.00 90.06 109 GLN A C 1
ATOM 857 O O . GLN A 1 109 ? -12.193 -11.566 -20.000 1.00 90.06 109 GLN A O 1
ATOM 862 N N . PHE A 1 110 ? -10.074 -11.785 -20.739 1.00 94.56 110 PHE A N 1
ATOM 863 C CA . PHE A 1 110 ? -9.622 -10.433 -20.434 1.00 94.56 110 PHE A CA 1
ATOM 864 C C . PHE A 1 110 ? -8.276 -10.137 -21.107 1.00 94.56 110 PHE A C 1
ATOM 866 O O . PHE A 1 110 ? -7.517 -11.055 -21.449 1.00 94.56 110 PHE A O 1
ATOM 873 N N . SER A 1 111 ? -7.969 -8.847 -21.227 1.00 94.50 111 SER A N 1
ATOM 874 C CA . SER A 1 111 ? -6.636 -8.332 -21.537 1.00 94.50 111 SER A CA 1
ATOM 875 C C . SER A 1 111 ? -6.074 -7.583 -20.326 1.00 94.50 111 SER A C 1
ATOM 877 O O . SER A 1 111 ? -6.810 -6.917 -19.595 1.00 94.50 111 SER A O 1
ATOM 879 N N . LEU A 1 112 ? -4.760 -7.654 -20.147 1.00 95.62 112 LEU A N 1
ATOM 880 C CA . LEU A 1 112 ? -3.986 -6.829 -19.229 1.00 95.62 112 LEU A CA 1
ATOM 881 C C . LEU A 1 112 ? -2.960 -6.059 -20.052 1.00 95.62 112 LEU A C 1
ATOM 883 O O . LEU A 1 112 ? -2.159 -6.679 -20.756 1.00 95.62 112 LEU A O 1
ATOM 887 N N . PHE A 1 113 ? -2.963 -4.735 -19.969 1.00 93.25 113 PHE A N 1
ATOM 888 C CA . PHE A 1 113 ? -2.008 -3.919 -20.714 1.00 93.25 113 PHE A CA 1
ATOM 889 C C . PHE A 1 113 ? -1.552 -2.696 -19.924 1.00 93.25 113 PHE A C 1
ATOM 891 O O . PHE A 1 113 ? -2.259 -2.226 -19.037 1.00 93.25 113 PHE A O 1
ATOM 898 N N . LEU A 1 114 ? -0.356 -2.209 -20.235 1.00 92.19 114 LEU A N 1
ATOM 899 C CA . LEU A 1 114 ? 0.170 -0.941 -19.744 1.00 92.19 114 LEU A CA 1
ATOM 900 C C . LEU A 1 114 ? -0.062 0.141 -20.789 1.00 92.19 114 LEU A C 1
ATOM 902 O O . LEU A 1 114 ? 0.061 -0.116 -21.984 1.00 92.19 114 LEU A O 1
ATOM 906 N N . GLU A 1 115 ? -0.339 1.349 -20.331 1.00 88.56 115 GLU A N 1
ATOM 907 C CA . GLU A 1 115 ? -0.351 2.540 -21.171 1.00 88.56 115 GLU A CA 1
ATOM 908 C C . GLU A 1 115 ? 0.472 3.625 -20.483 1.00 88.56 115 GLU A C 1
ATOM 910 O O . GLU A 1 115 ? 0.329 3.856 -19.273 1.00 88.56 115 GLU A O 1
ATOM 915 N N . GLU A 1 116 ? 1.361 4.246 -21.251 1.00 83.44 116 GLU A N 1
ATOM 916 C CA . GLU A 1 116 ? 2.152 5.384 -20.805 1.00 83.44 116 GLU A CA 1
ATOM 917 C C . GLU A 1 116 ? 1.358 6.676 -21.002 1.00 83.44 116 GLU A C 1
ATOM 919 O O . GLU A 1 116 ? 0.801 6.923 -22.070 1.00 83.44 116 GLU A O 1
ATOM 924 N N . PHE A 1 117 ? 1.359 7.532 -19.986 1.00 76.75 117 PHE A N 1
ATOM 925 C CA . PHE A 1 117 ? 0.887 8.905 -20.098 1.00 76.75 117 PHE A CA 1
ATOM 926 C C . PHE A 1 117 ? 2.025 9.848 -19.732 1.00 76.75 117 PHE A C 1
ATOM 928 O O . PHE A 1 117 ? 2.659 9.689 -18.688 1.00 76.75 117 PHE A O 1
ATOM 935 N N . SER A 1 118 ? 2.231 10.860 -20.567 1.00 71.69 118 SER A N 1
ATOM 936 C CA . SER A 1 118 ? 3.117 11.984 -20.274 1.00 71.69 118 SER A CA 1
ATOM 937 C C . SER A 1 118 ? 2.282 13.175 -19.817 1.00 71.69 118 SER A C 1
ATOM 939 O O . SER A 1 118 ? 1.387 13.621 -20.538 1.00 71.69 118 SER A O 1
ATOM 941 N N . LEU A 1 119 ? 2.561 13.671 -18.616 1.00 68.94 119 LEU A N 1
ATOM 942 C CA . LEU A 1 119 ? 1.884 14.821 -18.028 1.00 68.94 119 LEU A CA 1
ATOM 943 C C . LEU A 1 119 ? 2.887 15.914 -17.681 1.00 68.94 119 LEU A C 1
ATOM 945 O O . LEU A 1 119 ? 4.034 15.609 -17.359 1.00 68.94 119 LEU A O 1
ATOM 949 N N . ASN A 1 120 ? 2.442 17.167 -17.692 1.00 67.75 120 ASN A N 1
ATOM 950 C CA . ASN A 1 120 ? 3.195 18.251 -17.070 1.00 67.75 120 ASN A CA 1
ATOM 951 C C . ASN A 1 120 ? 3.026 18.206 -15.540 1.00 67.75 120 ASN A C 1
ATOM 953 O O . ASN A 1 120 ? 2.175 17.477 -15.023 1.00 67.75 120 ASN A O 1
ATOM 957 N N . LEU A 1 121 ? 3.779 19.029 -14.804 1.00 64.62 121 LEU A N 1
ATOM 958 C CA . LEU A 1 121 ? 3.679 19.121 -13.335 1.00 64.62 121 LEU A CA 1
ATOM 959 C C . LEU A 1 121 ? 2.286 19.535 -12.819 1.00 64.62 121 LEU A C 1
ATOM 961 O O . LEU A 1 121 ? 1.963 19.329 -11.652 1.00 64.62 121 LEU A O 1
ATOM 965 N N . ARG A 1 122 ? 1.427 20.096 -13.680 1.00 65.69 122 ARG A N 1
ATOM 966 C CA . ARG A 1 122 ? 0.026 20.423 -13.355 1.00 65.69 122 ARG A CA 1
ATOM 967 C C . ARG A 1 122 ? -0.930 19.251 -13.597 1.00 65.69 122 ARG A C 1
ATOM 969 O O . ARG A 1 122 ? -2.123 19.375 -13.329 1.00 65.69 122 ARG A O 1
ATOM 976 N N . GLY A 1 123 ? -0.425 18.118 -14.084 1.00 63.66 123 GLY A N 1
ATOM 977 C CA . GLY A 1 123 ? -1.212 16.933 -14.408 1.00 63.66 123 GLY A CA 1
ATOM 978 C C . GLY A 1 123 ? -1.946 17.017 -15.747 1.00 63.66 123 GLY A C 1
ATOM 979 O O . GLY A 1 123 ? -2.858 16.225 -15.987 1.00 63.66 123 GLY A O 1
ATOM 980 N N . GLU A 1 124 ? -1.580 17.960 -16.615 1.00 69.06 124 GLU A N 1
ATOM 981 C CA . GLU A 1 124 ? -2.184 18.127 -17.937 1.00 69.06 124 GLU A CA 1
ATOM 982 C C . GLU A 1 124 ? -1.434 17.270 -18.973 1.00 69.06 124 GLU A C 1
ATOM 984 O O . GLU A 1 124 ? -0.203 17.185 -18.911 1.00 69.06 124 GLU A O 1
ATOM 989 N N . PRO A 1 125 ? -2.135 16.628 -19.929 1.00 66.69 125 PRO A N 1
ATOM 990 C CA . PRO A 1 125 ? -1.494 15.853 -20.989 1.00 66.69 125 PRO A CA 1
ATOM 991 C C . PRO A 1 125 ? -0.507 16.692 -21.803 1.00 66.69 125 PRO A C 1
ATOM 993 O O . PRO A 1 125 ? -0.859 17.769 -22.285 1.00 66.69 125 PRO A O 1
ATOM 996 N N . ILE A 1 126 ? 0.707 16.176 -22.000 1.00 63.97 126 ILE A N 1
ATOM 997 C CA . ILE A 1 126 ? 1.693 16.792 -22.892 1.00 63.97 126 ILE A CA 1
ATOM 998 C C . ILE A 1 126 ? 1.523 16.187 -24.286 1.00 63.97 126 ILE A C 1
ATOM 1000 O O . ILE A 1 126 ? 1.742 14.993 -24.485 1.00 63.97 126 ILE A O 1
ATOM 1004 N N . SER A 1 127 ? 1.141 17.021 -25.253 1.00 59.53 127 SER A N 1
ATOM 1005 C CA . SER A 1 127 ? 0.929 16.624 -26.651 1.00 59.53 127 SER A CA 1
ATOM 1006 C C . SER A 1 127 ? 2.223 16.304 -27.408 1.00 59.53 127 SER A C 1
ATOM 1008 O O . SER A 1 127 ? 2.191 15.502 -28.335 1.00 59.53 127 SER A O 1
ATOM 1010 N N . ASP A 1 128 ? 3.349 16.906 -27.010 1.00 62.28 128 ASP A N 1
ATOM 1011 C CA . ASP A 1 128 ? 4.687 16.569 -27.505 1.00 62.28 128 ASP A CA 1
ATOM 1012 C C . ASP A 1 128 ? 5.652 16.369 -26.320 1.00 62.28 128 ASP A C 1
ATOM 1014 O O . ASP A 1 128 ? 6.190 17.336 -25.777 1.00 62.28 128 ASP A O 1
ATOM 1018 N N . PRO A 1 129 ? 5.865 15.122 -25.869 1.00 57.03 129 PRO A N 1
ATOM 1019 C CA . PRO A 1 129 ? 6.727 14.834 -24.728 1.00 57.03 129 PRO A CA 1
ATOM 1020 C C . PRO A 1 129 ? 8.213 15.120 -24.987 1.00 57.03 129 PRO A C 1
ATOM 1022 O O . PRO A 1 129 ? 8.996 15.006 -24.048 1.00 57.03 129 PRO A O 1
ATOM 1025 N N . THR A 1 130 ? 8.608 15.453 -26.222 1.00 60.50 130 THR A N 1
ATOM 1026 C CA . THR A 1 130 ? 9.996 15.791 -26.583 1.00 60.50 130 THR A CA 1
ATOM 1027 C C . THR A 1 130 ? 10.281 17.293 -26.521 1.00 60.50 130 THR A C 1
ATOM 1029 O O . THR A 1 130 ? 11.443 17.691 -26.504 1.00 60.50 130 THR A O 1
ATOM 1032 N N . SER A 1 131 ? 9.241 18.133 -26.446 1.00 55.97 131 SER A N 1
ATOM 1033 C CA . SER A 1 131 ? 9.365 19.596 -26.411 1.00 55.97 131 SER A CA 1
ATOM 1034 C C . SER A 1 131 ? 9.415 20.186 -24.996 1.00 55.97 131 SER A C 1
ATOM 1036 O O . SER A 1 131 ? 9.438 21.407 -24.849 1.00 55.97 131 SER A O 1
ATOM 1038 N N . TYR A 1 132 ? 9.343 19.343 -23.966 1.00 53.69 132 TYR A N 1
ATOM 1039 C CA . TYR A 1 132 ? 9.281 19.734 -22.558 1.00 53.69 132 TYR A CA 1
ATOM 1040 C C . TYR A 1 132 ? 10.584 19.362 -21.848 1.00 53.69 132 TYR A C 1
ATOM 1042 O O . TYR A 1 132 ? 11.181 18.331 -22.158 1.00 53.69 132 TYR A O 1
ATOM 1050 N N . ASP A 1 133 ? 11.014 20.191 -20.895 1.00 58.25 133 ASP A N 1
ATOM 1051 C CA . ASP A 1 133 ? 12.148 19.855 -20.037 1.00 58.25 133 ASP A CA 1
ATOM 1052 C C . ASP A 1 133 ? 11.839 18.553 -19.274 1.00 58.25 133 ASP A C 1
ATOM 1054 O O . ASP A 1 133 ? 10.715 18.349 -18.805 1.00 58.25 133 ASP A O 1
ATOM 1058 N N . ALA A 1 134 ? 12.823 17.660 -19.160 1.00 59.16 134 ALA A N 1
ATOM 1059 C CA . ALA A 1 134 ? 12.686 16.409 -18.422 1.00 59.16 134 ALA A CA 1
ATOM 1060 C C . ALA A 1 134 ? 12.311 16.654 -16.949 1.00 59.16 134 ALA A C 1
ATOM 1062 O O . ALA A 1 134 ? 11.641 15.813 -16.353 1.00 59.16 134 ALA A O 1
ATOM 1063 N N . TYR A 1 135 ? 12.685 17.815 -16.396 1.00 59.38 135 TYR A N 1
ATOM 1064 C CA . TYR A 1 135 ? 12.300 18.258 -15.052 1.00 59.38 135 TYR A CA 1
ATOM 1065 C C . TYR A 1 135 ? 10.807 18.594 -14.911 1.00 59.38 135 TYR A C 1
ATOM 1067 O O . TYR A 1 135 ? 10.245 18.468 -13.830 1.00 59.38 135 TYR A O 1
ATOM 1075 N N . ASP A 1 136 ? 10.137 18.959 -16.003 1.00 61.00 136 ASP A N 1
ATOM 1076 C CA . ASP A 1 136 ? 8.737 19.390 -15.994 1.00 61.00 136 ASP A CA 1
ATOM 1077 C C . ASP A 1 136 ? 7.764 18.283 -16.452 1.00 61.00 136 ASP A C 1
ATOM 1079 O O . ASP A 1 136 ? 6.562 18.524 -16.638 1.00 61.00 136 ASP A O 1
ATOM 1083 N N . LYS A 1 137 ? 8.278 17.063 -16.657 1.00 67.06 137 LYS A N 1
ATOM 1084 C CA . LYS A 1 137 ? 7.545 15.919 -17.204 1.00 67.06 137 LYS A CA 1
ATOM 1085 C C . LYS A 1 137 ? 7.408 14.802 -16.175 1.00 67.06 137 LYS A C 1
ATOM 1087 O O . LYS A 1 137 ? 8.389 14.256 -15.684 1.00 67.06 137 LYS A O 1
ATOM 1092 N N . ILE A 1 138 ? 6.176 14.344 -15.981 1.00 67.25 138 ILE A N 1
ATOM 1093 C CA . ILE A 1 138 ? 5.871 13.115 -15.248 1.00 67.25 138 ILE A CA 1
ATOM 1094 C C . ILE A 1 138 ? 5.487 12.045 -16.265 1.00 67.25 138 ILE A C 1
ATOM 1096 O O . ILE A 1 138 ? 4.463 12.150 -16.947 1.00 67.25 138 ILE A O 1
ATOM 1100 N N . SER A 1 139 ? 6.303 10.997 -16.355 1.00 71.69 139 SER A N 1
ATOM 1101 C CA . SER A 1 139 ? 5.961 9.798 -17.128 1.00 71.69 139 SER A CA 1
ATOM 1102 C C . SER A 1 139 ? 5.304 8.800 -16.185 1.00 71.69 139 SER A C 1
ATOM 1104 O O . SER A 1 139 ? 5.915 8.403 -15.194 1.00 71.69 139 SER A O 1
ATOM 1106 N N . ARG A 1 140 ? 4.055 8.410 -16.459 1.00 81.62 140 ARG A N 1
ATOM 1107 C CA . ARG A 1 140 ? 3.317 7.433 -15.644 1.00 81.62 140 ARG A CA 1
ATOM 1108 C C . ARG A 1 140 ? 2.886 6.233 -16.471 1.00 81.62 140 ARG A C 1
ATOM 1110 O O . ARG A 1 140 ? 2.407 6.394 -17.589 1.00 81.62 140 ARG A O 1
ATOM 1117 N N . TYR A 1 141 ? 2.961 5.048 -15.875 1.00 87.31 141 TYR A N 1
ATOM 1118 C CA . TYR A 1 141 ? 2.354 3.843 -16.433 1.00 87.31 141 TYR A CA 1
ATOM 1119 C C . TYR A 1 141 ? 1.121 3.454 -15.630 1.00 87.31 141 TYR A C 1
ATOM 1121 O O . TYR A 1 141 ? 1.181 3.256 -14.408 1.00 87.31 141 TYR A O 1
ATOM 1129 N N . ILE A 1 142 ? 0.003 3.308 -16.338 1.00 91.25 142 ILE A N 1
ATOM 1130 C CA . ILE A 1 142 ? -1.242 2.778 -15.789 1.00 91.25 142 ILE A CA 1
ATOM 1131 C C . ILE A 1 142 ? -1.454 1.376 -16.355 1.00 91.25 142 ILE A C 1
ATOM 1133 O O . ILE A 1 142 ? -1.407 1.155 -17.563 1.00 91.25 142 ILE A O 1
ATOM 1137 N N . LEU A 1 143 ? -1.676 0.422 -15.459 1.00 94.88 143 LEU A N 1
ATOM 1138 C CA . LEU A 1 143 ? -2.037 -0.949 -15.778 1.00 94.88 143 LEU A CA 1
ATOM 1139 C C . LEU A 1 143 ? -3.557 -1.048 -15.884 1.00 94.88 143 LEU A C 1
ATOM 1141 O O . LEU A 1 143 ? -4.262 -0.764 -14.918 1.00 94.88 143 LEU A O 1
ATOM 1145 N N . PHE A 1 144 ? -4.059 -1.487 -17.029 1.00 95.50 144 PHE A N 1
ATOM 1146 C CA . PHE A 1 144 ? -5.482 -1.607 -17.316 1.00 95.50 144 PHE A CA 1
ATOM 1147 C C . PHE A 1 144 ? -5.923 -3.061 -17.411 1.00 95.50 144 PHE A C 1
ATOM 1149 O O . PHE A 1 144 ? -5.265 -3.889 -18.043 1.00 95.50 144 PHE A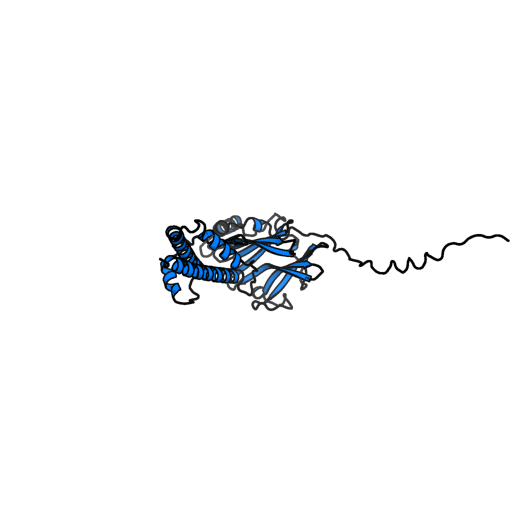 O 1
ATOM 1156 N N . LEU A 1 145 ? -7.082 -3.342 -16.819 1.00 95.94 145 LEU A N 1
ATOM 1157 C CA . LEU A 1 145 ? -7.861 -4.544 -17.072 1.00 95.94 145 LEU A CA 1
ATOM 1158 C C . LEU A 1 145 ? -8.953 -4.224 -18.085 1.00 95.94 145 LEU A C 1
ATOM 1160 O O . LEU A 1 145 ? -9.736 -3.291 -17.904 1.00 95.94 145 LEU A O 1
ATOM 1164 N N . GLU A 1 146 ? -9.025 -5.036 -19.130 1.00 94.56 146 GLU A N 1
ATOM 1165 C CA . GLU A 1 146 ? -9.995 -4.898 -20.210 1.00 94.56 146 GLU A CA 1
ATOM 1166 C C . GLU A 1 146 ? -10.779 -6.192 -20.398 1.00 94.56 146 GLU A C 1
ATOM 1168 O O . GLU A 1 146 ? -10.205 -7.280 -20.432 1.00 94.56 146 GLU A O 1
ATOM 1173 N N . LYS A 1 147 ? -12.089 -6.065 -20.597 1.00 93.62 147 LYS A N 1
ATOM 1174 C CA . LYS A 1 147 ? -12.974 -7.153 -21.010 1.00 93.62 147 LYS A CA 1
ATOM 1175 C C . LYS A 1 147 ? -13.886 -6.656 -22.119 1.00 93.62 147 LYS A C 1
ATOM 1177 O O . LYS A 1 147 ? -14.417 -5.560 -22.006 1.00 93.62 147 LYS A O 1
ATOM 1182 N N . ASP A 1 148 ? -14.065 -7.442 -23.181 1.00 91.00 148 ASP A N 1
ATOM 1183 C CA . ASP A 1 148 ? -14.968 -7.092 -24.289 1.00 91.00 148 ASP A CA 1
ATOM 1184 C C . ASP A 1 148 ? -14.681 -5.686 -24.869 1.00 91.00 148 ASP A C 1
ATOM 1186 O O . ASP A 1 148 ? -15.585 -4.941 -25.239 1.00 91.00 148 ASP A O 1
ATOM 1190 N N . ASN A 1 149 ? -13.391 -5.319 -24.918 1.00 85.81 149 ASN A N 1
ATOM 1191 C CA . ASN A 1 149 ? -12.872 -4.007 -25.338 1.00 85.81 149 ASN A CA 1
ATOM 1192 C C . ASN A 1 149 ? -13.351 -2.818 -24.481 1.00 85.81 149 ASN A C 1
ATOM 1194 O O . ASN A 1 149 ? -13.312 -1.671 -24.923 1.00 85.81 149 ASN A O 1
ATOM 1198 N N . GLN A 1 150 ? -13.786 -3.081 -23.250 1.00 91.50 150 GLN A N 1
ATOM 1199 C CA . GLN A 1 150 ? -14.105 -2.074 -22.246 1.00 91.50 150 GLN A CA 1
ATOM 1200 C C . GLN A 1 150 ? -13.114 -2.162 -21.089 1.00 91.50 150 GLN A C 1
ATOM 1202 O O . GLN A 1 150 ? -12.821 -3.248 -20.583 1.00 91.50 150 GLN A O 1
ATOM 1207 N N . ILE A 1 151 ? -12.611 -1.008 -20.653 1.00 93.50 151 ILE A N 1
ATOM 1208 C CA . ILE A 1 151 ? -11.789 -0.913 -19.447 1.00 93.50 151 ILE A CA 1
ATOM 1209 C C . ILE A 1 151 ? -12.683 -1.158 -18.238 1.00 93.50 151 ILE A C 1
ATOM 1211 O O . ILE A 1 151 ? -13.629 -0.409 -17.998 1.00 93.50 151 ILE A O 1
ATOM 1215 N N . VAL A 1 152 ? -12.375 -2.207 -17.483 1.00 95.81 152 VAL A N 1
ATOM 1216 C CA . VAL A 1 152 ? -13.133 -2.593 -16.286 1.00 95.81 152 VAL A CA 1
ATOM 1217 C C . VAL A 1 152 ? -12.446 -2.143 -15.006 1.00 95.81 152 VAL A C 1
ATOM 1219 O O . VAL A 1 152 ? -13.120 -1.882 -14.012 1.00 95.81 152 VAL A O 1
ATOM 1222 N N . ASP A 1 153 ? -11.117 -2.011 -15.027 1.00 96.38 153 ASP A N 1
ATOM 1223 C CA . ASP A 1 153 ? -10.356 -1.486 -13.901 1.00 96.38 153 ASP A CA 1
ATOM 1224 C C . ASP A 1 153 ? -8.976 -0.954 -14.329 1.00 96.38 153 ASP A C 1
ATOM 1226 O O . ASP A 1 153 ? -8.483 -1.268 -15.413 1.00 96.38 153 ASP A O 1
ATOM 1230 N N . HIS A 1 154 ? -8.337 -0.159 -13.470 1.00 94.56 154 HIS A N 1
ATOM 1231 C CA . HIS A 1 154 ? -6.998 0.389 -13.678 1.00 94.56 154 HIS A CA 1
ATOM 1232 C C . HIS A 1 154 ? -6.197 0.499 -12.372 1.00 94.56 154 HIS A C 1
ATOM 1234 O O . HIS A 1 154 ? -6.759 0.615 -11.284 1.00 94.56 154 HIS A O 1
ATOM 1240 N N . LEU A 1 155 ? -4.872 0.512 -12.477 1.00 94.38 155 LEU A N 1
ATOM 1241 C CA . LEU A 1 155 ? -3.959 0.705 -11.355 1.00 94.38 155 LEU A CA 1
ATOM 1242 C C . LEU A 1 155 ? -2.734 1.487 -11.827 1.00 94.38 155 LEU A C 1
ATOM 1244 O O . LEU A 1 155 ? -2.042 1.053 -12.743 1.00 94.38 155 LEU A O 1
ATOM 1248 N N . THR A 1 156 ? -2.438 2.622 -11.198 1.00 92.19 156 THR A N 1
ATOM 1249 C CA . THR A 1 156 ? -1.155 3.304 -11.405 1.00 92.19 156 THR A CA 1
ATOM 1250 C C . THR A 1 156 ? -0.046 2.425 -10.844 1.00 92.19 156 THR A C 1
ATOM 1252 O O . THR A 1 156 ? -0.062 2.089 -9.658 1.00 92.19 156 THR A O 1
ATOM 1255 N N . VAL A 1 157 ? 0.900 2.036 -11.694 1.00 92.62 157 VAL A N 1
ATOM 1256 C CA . VAL A 1 157 ? 2.000 1.138 -11.315 1.00 92.62 157 VAL A CA 1
ATOM 1257 C C . VAL A 1 157 ? 3.364 1.803 -11.416 1.00 92.62 157 VAL A C 1
ATOM 1259 O O . VAL A 1 157 ? 4.308 1.328 -10.792 1.00 92.62 157 VAL A O 1
ATOM 1262 N N . SER A 1 158 ? 3.472 2.916 -12.144 1.00 90.81 158 SER A N 1
ATOM 1263 C CA . SER A 1 158 ? 4.712 3.678 -12.200 1.00 90.81 158 SER A CA 1
ATOM 1264 C C . SER A 1 158 ? 4.485 5.172 -12.371 1.00 90.81 158 SER A C 1
ATOM 1266 O O . SER A 1 158 ? 3.555 5.581 -13.065 1.00 90.81 158 SER A O 1
ATOM 1268 N N . TRP A 1 159 ? 5.360 5.954 -11.748 1.00 87.19 159 TRP A N 1
ATOM 1269 C CA . TRP A 1 159 ? 5.657 7.345 -12.063 1.00 87.19 159 TRP A CA 1
ATOM 1270 C C . TRP A 1 159 ? 7.124 7.608 -11.736 1.00 87.19 159 TRP A C 1
ATOM 1272 O O . TRP A 1 159 ? 7.738 6.840 -10.991 1.00 87.19 159 TRP A O 1
ATOM 1282 N N . PHE A 1 160 ? 7.665 8.693 -12.266 1.00 85.06 160 PHE A N 1
ATOM 1283 C CA . PHE A 1 160 ? 8.982 9.185 -11.897 1.00 85.06 160 PHE A CA 1
ATOM 1284 C C . PHE A 1 160 ? 9.008 10.708 -12.006 1.00 85.06 160 PHE A C 1
ATOM 1286 O O . PHE A 1 160 ? 8.464 11.262 -12.964 1.00 85.06 160 PHE A O 1
ATOM 1293 N N . GLU A 1 161 ? 9.630 11.348 -11.022 1.00 78.50 161 GLU A N 1
ATOM 1294 C CA . GLU A 1 161 ? 9.857 12.788 -10.945 1.00 78.50 161 GLU A CA 1
ATOM 1295 C C . GLU A 1 161 ? 11.267 13.066 -10.406 1.00 78.50 161 GLU A C 1
ATOM 1297 O O . GLU A 1 161 ? 11.774 12.328 -9.552 1.00 78.50 161 GLU A O 1
ATOM 1302 N N . ILE A 1 162 ? 11.868 14.159 -10.883 1.00 80.06 162 ILE A N 1
ATOM 1303 C CA . ILE A 1 162 ? 13.073 14.768 -10.320 1.00 80.06 162 ILE A CA 1
ATOM 1304 C C . ILE A 1 162 ? 12.707 16.171 -9.822 1.00 80.06 162 ILE A C 1
ATOM 1306 O O . ILE A 1 162 ? 12.299 17.013 -10.614 1.00 80.06 162 ILE A O 1
ATOM 1310 N N . GLY A 1 163 ? 12.866 16.425 -8.525 1.00 73.00 163 GLY A N 1
ATOM 1311 C CA . GLY A 1 163 ? 12.663 17.744 -7.925 1.00 73.00 163 GLY A CA 1
ATOM 1312 C C . GLY A 1 163 ? 13.884 18.666 -8.043 1.00 73.00 163 GLY A C 1
ATOM 1313 O O . GLY A 1 163 ? 14.978 18.239 -8.414 1.00 73.00 163 GLY A O 1
ATOM 1314 N N . ASP A 1 164 ? 13.709 19.925 -7.630 1.00 65.94 164 ASP A N 1
ATOM 1315 C CA . ASP A 1 164 ? 14.663 21.041 -7.804 1.00 65.94 164 ASP A CA 1
ATOM 1316 C C . ASP A 1 164 ? 16.088 20.805 -7.255 1.00 65.94 164 ASP A C 1
ATOM 1318 O O . ASP A 1 164 ? 17.038 21.460 -7.682 1.00 65.94 164 ASP A O 1
ATOM 1322 N N . SER A 1 165 ? 16.263 19.857 -6.328 1.00 74.56 165 SER A N 1
ATOM 1323 C CA . SER A 1 165 ? 17.562 19.501 -5.724 1.00 74.56 165 SER A CA 1
ATOM 1324 C C . SER A 1 165 ? 18.151 18.189 -6.257 1.00 74.56 165 SER A C 1
ATOM 1326 O O . SER A 1 165 ? 19.043 17.616 -5.635 1.00 74.56 165 SER A O 1
ATOM 1328 N N . GLY A 1 166 ? 17.620 17.660 -7.364 1.00 76.06 166 GLY A N 1
ATOM 1329 C CA . GLY A 1 166 ? 17.981 16.334 -7.880 1.00 76.06 166 GLY A CA 1
ATOM 1330 C C . GLY A 1 166 ? 17.405 15.174 -7.060 1.00 76.06 166 GLY A C 1
ATOM 1331 O O . GLY A 1 166 ? 17.733 14.018 -7.316 1.00 76.06 166 GLY A O 1
ATOM 1332 N N . PHE A 1 167 ? 16.546 15.467 -6.080 1.00 85.00 167 PHE A N 1
ATOM 1333 C CA . PHE A 1 167 ? 15.826 14.448 -5.325 1.00 85.00 167 PHE A CA 1
ATOM 1334 C C . PHE A 1 167 ? 14.792 13.789 -6.218 1.00 85.00 167 PHE A C 1
ATOM 1336 O O . PHE A 1 167 ? 14.105 14.469 -6.974 1.00 85.00 167 PHE A O 1
ATOM 1343 N N . THR A 1 168 ? 14.666 12.475 -6.116 1.00 86.06 168 THR A N 1
ATOM 1344 C CA . THR A 1 168 ? 13.752 11.720 -6.972 1.00 86.06 168 THR A CA 1
ATOM 1345 C C . THR A 1 168 ? 12.592 11.155 -6.172 1.00 86.06 168 THR A C 1
ATOM 1347 O O . THR A 1 168 ? 12.742 10.834 -4.992 1.00 86.06 168 THR A O 1
ATOM 1350 N N . ASP A 1 169 ? 11.436 11.029 -6.821 1.00 85.81 169 ASP A N 1
ATOM 1351 C CA . ASP A 1 169 ? 10.281 10.280 -6.324 1.00 85.81 169 ASP A CA 1
ATOM 1352 C C . ASP A 1 169 ? 9.767 9.366 -7.441 1.00 85.81 169 ASP A C 1
ATOM 1354 O O . ASP A 1 169 ? 9.347 9.805 -8.514 1.00 85.81 169 ASP A O 1
ATOM 1358 N N . GLY A 1 170 ? 9.841 8.064 -7.194 1.00 88.94 170 GLY A N 1
ATOM 1359 C CA . GLY A 1 170 ? 9.508 7.019 -8.139 1.00 88.94 170 GLY A CA 1
ATOM 1360 C C . GLY A 1 170 ? 8.484 6.042 -7.584 1.00 88.94 170 GLY A C 1
ATOM 1361 O O . GLY A 1 170 ? 8.513 5.638 -6.418 1.00 88.94 170 GLY A O 1
ATOM 1362 N N . LEU A 1 171 ? 7.596 5.591 -8.463 1.00 91.31 171 LEU A N 1
ATOM 1363 C CA . LEU A 1 171 ? 6.841 4.362 -8.286 1.00 91.31 171 LEU A CA 1
ATOM 1364 C C . LEU A 1 171 ? 7.364 3.329 -9.283 1.00 91.31 171 LEU A C 1
ATOM 1366 O O . LEU A 1 171 ? 7.380 3.559 -10.495 1.00 91.31 171 LEU A O 1
ATOM 1370 N N . SER A 1 172 ? 7.784 2.178 -8.774 1.00 92.19 172 SER A N 1
ATOM 1371 C CA . SER A 1 172 ? 8.252 1.060 -9.596 1.00 92.19 172 SER A CA 1
ATOM 1372 C C . SER A 1 172 ? 7.473 -0.197 -9.271 1.00 92.19 172 SER A C 1
ATOM 1374 O O . SER A 1 172 ? 6.963 -0.358 -8.159 1.00 92.19 172 SER A O 1
ATOM 1376 N N . PHE A 1 173 ? 7.383 -1.102 -10.245 1.00 94.56 173 PHE A N 1
ATOM 1377 C CA . PHE A 1 173 ? 6.520 -2.267 -10.140 1.00 94.56 173 PHE A CA 1
ATOM 1378 C C . PHE A 1 173 ? 7.123 -3.542 -10.720 1.00 94.56 173 PHE A C 1
ATOM 1380 O O . PHE A 1 173 ? 8.071 -3.528 -11.507 1.00 94.56 173 PHE A O 1
ATOM 1387 N N . TYR A 1 174 ? 6.508 -4.656 -10.336 1.00 94.94 174 TYR A N 1
ATOM 1388 C CA . TYR A 1 174 ? 6.719 -5.968 -10.922 1.00 94.94 174 TYR A CA 1
ATOM 1389 C C . TYR A 1 174 ? 5.415 -6.758 -10.956 1.00 94.94 174 TYR A C 1
ATOM 1391 O O . TYR A 1 174 ? 4.681 -6.795 -9.969 1.00 94.94 174 TYR A O 1
ATOM 1399 N N . ILE A 1 175 ? 5.161 -7.451 -12.062 1.00 95.31 175 ILE A N 1
ATOM 1400 C CA . ILE A 1 175 ? 3.994 -8.308 -12.271 1.00 95.31 175 ILE A CA 1
ATOM 1401 C C . ILE A 1 175 ? 4.478 -9.730 -12.526 1.00 95.31 175 ILE A C 1
ATOM 1403 O O . ILE A 1 175 ? 5.249 -9.978 -13.451 1.00 95.31 175 ILE A O 1
ATOM 1407 N N . ASP A 1 176 ? 4.036 -10.682 -11.705 1.00 94.06 176 ASP A N 1
ATOM 1408 C CA . ASP A 1 176 ? 4.418 -12.086 -11.849 1.00 94.06 176 ASP A CA 1
ATOM 1409 C C . ASP A 1 176 ? 3.487 -12.873 -12.792 1.00 94.06 176 ASP A C 1
ATOM 1411 O O . ASP A 1 176 ? 2.413 -12.417 -13.184 1.00 94.06 176 ASP A O 1
ATOM 1415 N N . LYS A 1 177 ? 3.874 -14.110 -13.133 1.00 91.88 177 LYS A N 1
ATOM 1416 C CA . LYS A 1 177 ? 3.066 -15.015 -13.980 1.00 91.88 177 LYS A CA 1
ATOM 1417 C C . LYS A 1 177 ? 1.713 -15.414 -13.369 1.00 91.88 177 LYS A C 1
ATOM 1419 O O . LYS A 1 177 ? 0.891 -16.012 -14.052 1.00 91.88 177 LYS A O 1
ATOM 1424 N N . LYS A 1 178 ? 1.503 -15.158 -12.076 1.00 93.81 178 LYS A N 1
ATOM 1425 C CA . LYS A 1 178 ? 0.267 -15.432 -11.331 1.00 93.81 178 LYS A CA 1
ATOM 1426 C C . LYS A 1 178 ? -0.555 -14.158 -11.113 1.00 93.81 178 LYS A C 1
ATOM 1428 O O . LYS A 1 178 ? -1.475 -14.181 -10.297 1.00 93.81 178 LYS A O 1
ATOM 1433 N N . PHE A 1 179 ? -0.236 -13.072 -11.821 1.00 94.81 179 PHE A N 1
ATOM 1434 C CA . PHE A 1 179 ? -0.908 -11.780 -11.707 1.00 94.81 179 PHE A CA 1
ATOM 1435 C C . PHE A 1 179 ? -0.809 -11.136 -10.315 1.00 94.81 179 PHE A C 1
ATOM 1437 O O . PHE A 1 179 ? -1.661 -10.327 -9.943 1.00 94.81 179 PHE A O 1
ATOM 1444 N N . ASN A 1 180 ? 0.225 -11.472 -9.536 1.00 97.62 180 ASN A N 1
ATOM 1445 C CA . ASN A 1 180 ? 0.614 -10.652 -8.394 1.00 97.62 180 ASN A CA 1
ATOM 1446 C C . ASN A 1 180 ? 1.345 -9.420 -8.907 1.00 97.62 180 ASN A C 1
ATOM 1448 O O . ASN A 1 180 ? 2.257 -9.535 -9.724 1.00 97.62 180 ASN A O 1
ATOM 1452 N N . ILE A 1 181 ? 0.962 -8.263 -8.388 1.00 97.94 181 ILE A N 1
ATOM 1453 C CA . ILE A 1 181 ? 1.524 -6.969 -8.747 1.00 97.94 181 ILE A CA 1
ATOM 1454 C C . ILE A 1 181 ? 2.152 -6.400 -7.484 1.00 97.94 181 ILE A C 1
ATOM 1456 O O . ILE A 1 181 ? 1.477 -6.216 -6.470 1.00 97.94 181 ILE A O 1
ATOM 1460 N N . PHE A 1 182 ? 3.447 -6.150 -7.533 1.00 97.88 182 PHE A N 1
ATOM 1461 C CA . PHE A 1 182 ? 4.203 -5.558 -6.444 1.00 97.88 182 PHE A CA 1
ATOM 1462 C C . PHE A 1 182 ? 4.601 -4.155 -6.848 1.00 97.88 182 PHE A C 1
ATOM 1464 O O . PHE A 1 182 ? 5.001 -3.945 -7.989 1.00 97.88 182 PHE A O 1
ATOM 1471 N N . ILE A 1 183 ? 4.468 -3.213 -5.927 1.00 96.19 183 ILE A N 1
ATOM 1472 C CA . ILE A 1 183 ? 4.731 -1.800 -6.161 1.00 96.19 183 ILE A CA 1
ATOM 1473 C C . ILE A 1 183 ? 5.569 -1.268 -5.005 1.00 96.19 183 ILE A C 1
ATOM 1475 O O . ILE A 1 183 ? 5.282 -1.580 -3.848 1.00 96.19 183 ILE A O 1
ATOM 1479 N N . ILE A 1 184 ? 6.566 -0.444 -5.307 1.00 95.62 184 ILE A N 1
ATOM 1480 C CA . ILE A 1 184 ? 7.317 0.325 -4.315 1.00 95.62 184 ILE A CA 1
ATOM 1481 C C . ILE A 1 184 ? 7.305 1.808 -4.645 1.00 95.62 184 ILE A C 1
ATOM 1483 O O . ILE A 1 184 ? 7.375 2.170 -5.816 1.00 95.62 184 ILE A O 1
ATOM 1487 N N . ASN A 1 185 ? 7.255 2.643 -3.607 1.00 93.81 185 ASN A N 1
ATOM 1488 C CA . ASN A 1 185 ? 7.548 4.070 -3.711 1.00 93.81 185 ASN A CA 1
ATOM 1489 C C . ASN A 1 185 ? 8.919 4.341 -3.103 1.00 93.81 185 ASN A C 1
ATOM 1491 O O . ASN A 1 185 ? 9.123 4.042 -1.922 1.00 93.81 185 ASN A O 1
ATOM 1495 N N . HIS A 1 186 ? 9.829 4.866 -3.906 1.00 93.00 186 HIS A N 1
ATOM 1496 C CA . HIS A 1 186 ? 11.241 5.007 -3.578 1.00 93.00 186 HIS A CA 1
ATOM 1497 C C . HIS A 1 186 ? 11.838 6.226 -4.279 1.00 93.00 186 HIS A C 1
ATOM 1499 O O . HIS A 1 186 ? 11.180 6.833 -5.118 1.00 93.00 186 HIS A O 1
ATOM 1505 N N . GLY A 1 187 ? 13.066 6.580 -3.936 1.00 89.81 187 GLY A N 1
ATOM 1506 C CA . GLY A 1 187 ? 13.776 7.678 -4.571 1.00 89.81 187 GLY A CA 1
ATOM 1507 C C . GLY A 1 187 ? 15.123 7.923 -3.916 1.00 89.81 187 GLY A C 1
ATOM 1508 O O . GLY A 1 187 ? 15.592 7.101 -3.132 1.00 89.81 187 GLY A O 1
ATOM 1509 N N . VAL A 1 188 ? 15.722 9.071 -4.212 1.00 88.38 188 VAL A N 1
ATOM 1510 C CA . VAL A 1 188 ? 17.056 9.458 -3.739 1.00 88.38 188 VAL A CA 1
ATOM 1511 C C . VAL A 1 188 ? 16.988 10.817 -3.054 1.00 88.38 188 VAL A C 1
ATOM 1513 O O . VAL A 1 188 ? 16.310 11.724 -3.542 1.00 88.38 188 VAL A O 1
ATOM 1516 N N . THR A 1 189 ? 17.694 10.965 -1.931 1.00 88.81 189 THR A N 1
ATOM 1517 C CA . THR A 1 189 ? 18.038 12.273 -1.352 1.00 88.81 189 THR A CA 1
ATOM 1518 C C . THR A 1 189 ? 19.542 12.376 -1.084 1.00 88.81 189 THR A C 1
ATOM 1520 O O . THR A 1 189 ? 20.319 11.470 -1.375 1.00 88.81 189 THR A O 1
ATOM 1523 N N . ASP A 1 190 ? 19.952 13.480 -0.471 1.00 86.12 190 ASP A N 1
ATOM 1524 C CA . ASP A 1 190 ? 21.260 13.684 0.161 1.00 86.12 190 ASP A CA 1
ATOM 1525 C C . ASP A 1 190 ? 21.635 12.655 1.249 1.00 86.12 190 ASP A C 1
ATOM 1527 O O . ASP A 1 190 ? 22.792 12.598 1.661 1.00 86.12 190 ASP A O 1
ATOM 1531 N N . LEU A 1 191 ? 20.686 11.829 1.698 1.00 88.50 191 LEU A N 1
ATOM 1532 C CA . LEU A 1 191 ? 20.886 10.750 2.669 1.00 88.50 191 LEU A CA 1
ATOM 1533 C C . LEU A 1 191 ? 20.862 9.354 2.020 1.00 88.50 191 LEU A C 1
ATOM 1535 O O . LEU A 1 191 ? 20.759 8.352 2.734 1.00 88.50 191 LEU A O 1
ATOM 1539 N N . GLY A 1 192 ? 20.961 9.280 0.688 1.00 88.25 192 GLY A N 1
ATOM 1540 C CA . GLY A 1 192 ? 20.940 8.037 -0.083 1.00 88.25 192 GLY A CA 1
ATOM 1541 C C . GLY A 1 192 ? 19.559 7.653 -0.596 1.00 88.25 192 GLY A C 1
ATOM 1542 O O . GLY A 1 192 ? 18.625 8.464 -0.617 1.00 88.25 192 GLY A O 1
ATOM 1543 N N . ASP A 1 193 ? 19.437 6.407 -1.052 1.00 90.56 193 ASP A N 1
ATOM 1544 C CA . ASP A 1 193 ? 18.167 5.875 -1.527 1.00 90.56 193 ASP A CA 1
ATOM 1545 C C . ASP A 1 193 ? 17.203 5.629 -0.362 1.00 90.56 193 ASP A C 1
ATOM 1547 O O . ASP A 1 193 ? 17.558 5.114 0.705 1.00 90.56 193 ASP A O 1
ATOM 1551 N N . TRP A 1 194 ? 15.933 5.931 -0.592 1.00 91.31 194 TRP A N 1
ATOM 1552 C CA . TRP A 1 194 ? 14.860 5.704 0.358 1.00 91.31 194 TRP A CA 1
ATOM 1553 C C . TRP A 1 194 ? 13.757 4.857 -0.262 1.00 91.31 194 TRP A C 1
ATOM 1555 O O . TRP A 1 194 ? 13.433 4.957 -1.438 1.00 91.31 194 TRP A O 1
ATOM 1565 N N . LEU A 1 195 ? 13.122 4.045 0.573 1.00 93.50 195 LEU A N 1
ATOM 1566 C CA . LEU A 1 195 ? 11.909 3.294 0.290 1.00 93.50 195 LEU A CA 1
ATOM 1567 C C . LEU A 1 195 ? 10.845 3.738 1.292 1.00 93.50 195 LEU A C 1
ATOM 1569 O O . LEU A 1 195 ? 11.024 3.619 2.500 1.00 93.50 195 LEU A O 1
ATOM 1573 N N . ARG A 1 196 ? 9.714 4.250 0.815 1.00 91.88 196 ARG A N 1
ATOM 1574 C CA . ARG A 1 196 ? 8.628 4.739 1.681 1.00 91.88 196 ARG A CA 1
ATOM 1575 C C . ARG A 1 196 ? 7.475 3.754 1.774 1.00 91.88 196 ARG A C 1
ATOM 1577 O O . ARG A 1 196 ? 6.843 3.635 2.826 1.00 91.88 196 ARG A O 1
ATOM 1584 N N . LEU A 1 197 ? 7.195 3.052 0.680 1.00 95.31 197 LEU A N 1
ATOM 1585 C CA . LEU A 1 197 ? 6.032 2.185 0.561 1.00 95.31 197 LEU A CA 1
ATOM 1586 C C . LEU A 1 197 ? 6.373 0.908 -0.191 1.00 95.31 197 LEU A C 1
ATOM 1588 O O . LEU A 1 197 ? 7.096 0.937 -1.179 1.00 95.31 197 LEU A O 1
ATOM 1592 N N . TRP A 1 198 ? 5.771 -0.190 0.249 1.00 97.44 198 TRP A N 1
ATOM 1593 C CA . TRP A 1 198 ? 5.700 -1.448 -0.479 1.00 97.44 198 TRP A CA 1
ATOM 1594 C C . TRP A 1 198 ? 4.250 -1.928 -0.496 1.00 97.44 198 TRP A C 1
ATOM 1596 O O . TRP A 1 198 ? 3.590 -1.970 0.546 1.00 97.44 198 TRP A O 1
ATOM 1606 N N . ALA A 1 199 ? 3.742 -2.314 -1.658 1.00 97.75 199 ALA A N 1
ATOM 1607 C CA . ALA A 1 199 ? 2.383 -2.794 -1.835 1.00 97.75 199 ALA A CA 1
ATOM 1608 C C . ALA A 1 199 ? 2.343 -4.065 -2.679 1.00 97.75 199 ALA A C 1
ATOM 1610 O O . ALA A 1 199 ? 3.086 -4.225 -3.641 1.00 97.75 199 ALA A O 1
ATOM 1611 N N . HIS A 1 200 ? 1.428 -4.957 -2.320 1.00 98.12 200 HIS A N 1
ATOM 1612 C CA . HIS A 1 200 ? 1.119 -6.183 -3.034 1.00 98.12 200 HIS A CA 1
ATOM 1613 C C . HIS A 1 200 ? -0.364 -6.192 -3.377 1.00 98.12 200 HIS A C 1
ATOM 1615 O O . HIS A 1 200 ? -1.223 -6.176 -2.490 1.00 98.12 200 HIS A O 1
ATOM 1621 N N . TYR A 1 201 ? -0.638 -6.245 -4.673 1.00 98.31 201 TYR A N 1
ATOM 1622 C CA . TYR A 1 201 ? -1.949 -6.410 -5.272 1.00 98.31 201 TYR A CA 1
ATOM 1623 C C . TYR A 1 201 ? -2.024 -7.741 -6.021 1.00 98.31 201 TYR A C 1
ATOM 1625 O O . TYR A 1 201 ? -1.015 -8.369 -6.347 1.00 98.31 201 TYR A O 1
ATOM 1633 N N . LYS A 1 202 ? -3.242 -8.156 -6.337 1.00 96.81 202 LYS A N 1
ATOM 1634 C CA . LYS A 1 202 ? -3.527 -9.238 -7.278 1.00 96.81 202 LYS A CA 1
ATOM 1635 C C . LYS A 1 202 ? -4.693 -8.843 -8.174 1.00 96.81 202 LYS A C 1
ATOM 1637 O O . LYS A 1 202 ? -5.438 -7.919 -7.849 1.00 96.81 202 LYS A O 1
ATOM 1642 N N . ILE A 1 203 ? -4.902 -9.597 -9.243 1.00 95.94 203 ILE A N 1
ATOM 1643 C CA . ILE A 1 203 ? -6.142 -9.529 -10.017 1.00 95.94 203 ILE A CA 1
ATOM 1644 C C . ILE A 1 203 ? -7.147 -10.531 -9.433 1.00 95.94 203 ILE A C 1
ATOM 1646 O O . ILE A 1 203 ? -6.867 -11.727 -9.333 1.00 95.94 203 ILE A O 1
ATOM 1650 N N . ASP A 1 204 ? -8.330 -10.056 -9.049 1.00 94.62 204 ASP A N 1
ATOM 1651 C CA . ASP A 1 204 ? -9.484 -10.916 -8.803 1.00 94.62 204 ASP A CA 1
ATOM 1652 C C . ASP A 1 204 ? -10.122 -11.280 -10.143 1.00 94.62 204 ASP A C 1
ATOM 1654 O O . ASP A 1 204 ? -10.945 -10.542 -10.679 1.00 94.62 204 ASP A O 1
ATOM 1658 N N . LEU A 1 205 ? -9.741 -12.437 -10.684 1.00 91.06 205 LEU A N 1
ATOM 1659 C CA . LEU A 1 205 ? -10.220 -12.922 -11.981 1.00 91.06 205 LEU A CA 1
ATOM 1660 C C . LEU A 1 205 ? -11.738 -13.147 -12.026 1.00 91.06 205 LEU A C 1
ATOM 1662 O O . LEU A 1 205 ? -12.315 -13.158 -13.109 1.00 91.06 205 LEU A O 1
ATOM 1666 N N . LYS A 1 206 ? -12.404 -13.323 -10.874 1.00 91.81 206 LYS A N 1
ATOM 1667 C CA . LYS A 1 206 ? -13.857 -13.527 -10.835 1.00 91.81 206 LYS A CA 1
ATOM 1668 C C . LYS A 1 206 ? -14.606 -12.221 -11.077 1.00 91.81 206 LYS A C 1
ATOM 1670 O O . LYS A 1 206 ? -15.586 -12.214 -11.815 1.00 91.81 206 LYS A O 1
ATOM 1675 N N . ASN A 1 207 ? -14.163 -11.144 -10.432 1.00 93.69 207 ASN A N 1
ATOM 1676 C CA . ASN A 1 207 ? -14.796 -9.827 -10.537 1.00 93.69 207 ASN A CA 1
ATOM 1677 C C . ASN A 1 207 ? -14.067 -8.884 -11.513 1.00 93.69 207 ASN A C 1
ATOM 1679 O O . ASN A 1 207 ? -14.523 -7.763 -11.701 1.00 93.69 207 ASN A O 1
ATOM 1683 N N . LEU A 1 208 ? -12.960 -9.338 -12.114 1.00 93.88 208 LEU A N 1
ATOM 1684 C CA . LEU A 1 208 ? -12.091 -8.603 -13.039 1.00 93.88 208 LEU A CA 1
ATOM 1685 C C . LEU A 1 208 ? -11.705 -7.213 -12.530 1.00 93.88 208 LEU A C 1
ATOM 1687 O O . LEU A 1 208 ? -11.881 -6.203 -13.203 1.00 93.88 208 LEU A O 1
ATOM 1691 N N . LYS A 1 209 ? -11.154 -7.187 -11.319 1.00 96.00 209 LYS A N 1
ATOM 1692 C CA . LYS A 1 209 ? -10.677 -5.972 -10.659 1.00 96.00 209 LYS A CA 1
ATOM 1693 C C . LYS A 1 209 ? -9.341 -6.220 -9.976 1.00 96.00 209 LYS A C 1
ATOM 1695 O O . LYS A 1 209 ? -9.011 -7.357 -9.627 1.00 96.00 209 LYS A O 1
ATOM 1700 N N . PHE A 1 210 ? -8.598 -5.155 -9.734 1.00 97.44 210 PHE A N 1
ATOM 1701 C CA . PHE A 1 210 ? -7.432 -5.205 -8.870 1.00 97.44 210 PHE A CA 1
ATOM 1702 C C . PHE A 1 210 ? -7.870 -5.257 -7.402 1.00 97.44 210 PHE A C 1
ATOM 1704 O O . PHE A 1 210 ? -8.836 -4.617 -6.988 1.00 97.44 210 PHE A O 1
ATOM 1711 N N . GLU A 1 211 ? -7.148 -6.027 -6.595 1.00 96.56 211 GLU A N 1
ATOM 1712 C CA . GLU A 1 211 ? -7.350 -6.106 -5.152 1.00 96.56 211 GLU A CA 1
ATOM 1713 C C . GLU A 1 211 ? -6.024 -5.906 -4.433 1.00 96.56 211 GLU A C 1
ATOM 1715 O O . GLU A 1 211 ? -5.051 -6.613 -4.700 1.00 96.56 211 GLU A O 1
ATOM 1720 N N . ALA A 1 212 ? -5.993 -4.973 -3.483 1.00 96.94 212 ALA A N 1
ATOM 1721 C CA . ALA A 1 212 ? -4.881 -4.875 -2.551 1.00 96.94 212 ALA A CA 1
ATOM 1722 C C . ALA A 1 212 ? -4.910 -6.075 -1.600 1.00 96.94 212 ALA A C 1
ATOM 1724 O O . ALA A 1 212 ? -5.952 -6.425 -1.052 1.00 96.94 212 ALA A O 1
ATOM 1725 N N . ILE A 1 213 ? -3.753 -6.698 -1.396 1.00 97.69 213 ILE A N 1
ATOM 1726 C CA . ILE A 1 213 ? -3.553 -7.769 -0.416 1.00 97.69 213 ILE A CA 1
ATOM 1727 C C . ILE A 1 213 ? -2.874 -7.205 0.819 1.00 97.69 213 ILE A C 1
ATOM 1729 O O . ILE A 1 213 ? -3.302 -7.444 1.953 1.00 97.69 213 ILE A O 1
ATOM 1733 N N . LYS A 1 214 ? -1.800 -6.447 0.599 1.00 97.75 214 LYS A N 1
ATOM 1734 C CA . LYS A 1 214 ? -0.997 -5.889 1.674 1.00 97.75 214 LYS A CA 1
ATOM 1735 C C . LYS A 1 214 ? -0.334 -4.601 1.238 1.00 97.75 214 LYS A C 1
ATOM 1737 O O . LYS A 1 214 ? 0.212 -4.536 0.146 1.00 97.75 214 LYS A O 1
ATOM 1742 N N . VAL A 1 215 ? -0.316 -3.620 2.124 1.00 97.19 215 VAL A N 1
ATOM 1743 C CA . VAL A 1 215 ? 0.473 -2.399 1.953 1.00 97.19 215 VAL A CA 1
ATOM 1744 C C . VAL A 1 215 ? 1.249 -2.148 3.231 1.00 97.19 215 VAL A C 1
ATOM 1746 O O . VAL A 1 215 ? 0.735 -2.375 4.324 1.00 97.19 215 VAL A O 1
ATOM 1749 N N . LYS A 1 216 ? 2.500 -1.730 3.095 1.00 95.88 216 LYS A N 1
ATOM 1750 C CA . LYS A 1 216 ? 3.400 -1.427 4.199 1.00 95.88 216 LYS A CA 1
ATOM 1751 C C . LYS A 1 216 ? 4.094 -0.098 3.965 1.00 95.88 216 LYS A C 1
ATOM 1753 O O . LYS A 1 216 ? 4.492 0.203 2.844 1.00 95.88 216 LYS A O 1
ATOM 1758 N N . THR A 1 217 ? 4.302 0.618 5.054 1.00 92.62 217 THR A N 1
ATOM 1759 C CA . THR A 1 217 ? 5.235 1.737 5.183 1.00 92.62 217 THR A CA 1
ATOM 1760 C C . THR A 1 217 ? 6.166 1.440 6.363 1.00 92.62 217 THR A C 1
ATOM 1762 O O . THR A 1 217 ? 6.090 0.374 6.985 1.00 92.62 217 THR A O 1
ATOM 1765 N N . GLU A 1 218 ? 7.044 2.373 6.720 1.00 86.75 218 GLU A N 1
ATOM 1766 C CA . GLU A 1 218 ? 7.786 2.288 7.986 1.00 86.75 218 GLU A CA 1
ATOM 1767 C C . GLU A 1 218 ? 6.890 2.387 9.227 1.00 86.75 218 GLU A C 1
ATOM 1769 O O . GLU A 1 218 ? 7.262 1.945 10.316 1.00 86.75 218 GLU A O 1
ATOM 1774 N N . SER A 1 219 ? 5.713 2.984 9.061 1.00 86.12 219 SER A N 1
ATOM 1775 C CA . SER A 1 219 ? 4.832 3.421 10.137 1.00 86.12 219 SER A CA 1
ATOM 1776 C C . SER A 1 219 ? 3.598 2.539 10.300 1.00 86.12 219 SER A C 1
ATOM 1778 O O . SER A 1 219 ? 3.064 2.431 11.406 1.00 86.12 219 SER A O 1
ATOM 1780 N N . GLU A 1 220 ? 3.173 1.848 9.246 1.00 91.38 220 GLU A N 1
ATOM 1781 C CA . GLU A 1 220 ? 1.984 1.007 9.275 1.00 91.38 220 GLU A CA 1
ATOM 1782 C C . GLU A 1 220 ? 2.042 -0.178 8.304 1.00 91.38 220 GLU A C 1
ATOM 1784 O O . GLU A 1 220 ? 2.818 -0.229 7.351 1.00 91.38 220 GLU A O 1
ATOM 1789 N N . GLN A 1 221 ? 1.175 -1.155 8.559 1.00 95.25 221 GLN A N 1
ATOM 1790 C CA . GLN A 1 221 ? 0.873 -2.268 7.677 1.00 95.25 221 GLN A CA 1
ATOM 1791 C C . GLN A 1 221 ? -0.639 -2.462 7.594 1.00 95.25 221 GLN A C 1
ATOM 1793 O O . GLN A 1 221 ? -1.317 -2.643 8.602 1.00 95.25 221 GLN A O 1
ATOM 1798 N N . MET A 1 222 ? -1.148 -2.525 6.374 1.00 97.06 222 MET A N 1
ATOM 1799 C CA . MET 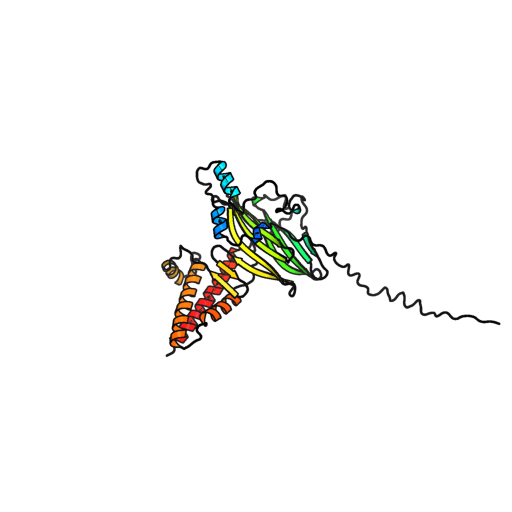A 1 222 ? -2.527 -2.866 6.054 1.00 97.06 222 MET A CA 1
ATOM 1800 C C . MET A 1 222 ? -2.559 -4.273 5.474 1.00 97.06 222 MET A C 1
ATOM 1802 O O . MET A 1 222 ? -1.870 -4.551 4.494 1.00 97.06 222 MET A O 1
ATOM 1806 N N . ASN A 1 223 ? -3.349 -5.162 6.069 1.00 97.38 223 ASN A N 1
ATOM 1807 C CA . ASN A 1 223 ? -3.701 -6.454 5.489 1.00 97.38 223 ASN A CA 1
ATOM 1808 C C . ASN A 1 223 ? -5.187 -6.405 5.143 1.00 97.38 223 ASN A C 1
ATOM 1810 O O . ASN A 1 223 ? -6.040 -6.343 6.031 1.00 97.38 223 ASN A O 1
ATOM 1814 N N . PHE A 1 224 ? -5.486 -6.392 3.851 1.00 96.62 224 PHE A N 1
ATOM 1815 C CA . PHE A 1 224 ? -6.848 -6.209 3.377 1.00 96.62 224 PHE A CA 1
ATOM 1816 C C . PHE A 1 224 ? -7.688 -7.476 3.603 1.00 96.62 224 PHE A C 1
ATOM 1818 O O . PHE A 1 224 ? -7.161 -8.590 3.518 1.00 96.62 224 PHE A O 1
ATOM 1825 N N . PRO A 1 225 ? -8.995 -7.327 3.884 1.00 95.69 225 PRO A N 1
ATOM 1826 C CA . PRO A 1 225 ? -9.749 -6.069 3.872 1.00 95.69 225 PRO A CA 1
ATOM 1827 C C . PRO A 1 225 ? -9.884 -5.374 5.238 1.00 95.69 225 PRO A C 1
ATOM 1829 O O . PRO A 1 225 ? -10.552 -4.355 5.300 1.00 95.69 225 PRO A O 1
ATOM 1832 N N . ASP A 1 226 ? -9.370 -5.927 6.342 1.00 96.38 226 ASP A N 1
ATOM 1833 C CA . ASP A 1 226 ? -9.867 -5.553 7.679 1.00 96.38 226 ASP A CA 1
ATOM 1834 C C . ASP A 1 226 ? -8.838 -5.568 8.818 1.00 96.38 226 ASP A C 1
ATOM 1836 O O . ASP A 1 226 ? -9.197 -5.804 9.975 1.00 96.38 226 ASP A O 1
ATOM 1840 N N . ASN A 1 227 ? -7.562 -5.327 8.513 1.00 97.00 227 ASN A N 1
ATOM 1841 C CA . ASN A 1 227 ? -6.519 -5.298 9.535 1.00 97.00 227 ASN A CA 1
ATOM 1842 C C . ASN A 1 227 ? -5.463 -4.214 9.278 1.00 97.00 227 ASN A C 1
ATOM 1844 O O . ASN A 1 227 ? -4.521 -4.418 8.506 1.00 97.00 227 ASN A O 1
ATOM 1848 N N . LEU A 1 228 ? -5.599 -3.094 9.985 1.00 96.75 228 LEU A N 1
ATOM 1849 C CA . LEU A 1 228 ? -4.634 -2.005 10.074 1.00 96.75 228 LEU A CA 1
ATOM 1850 C C . LEU A 1 228 ? -3.764 -2.159 11.329 1.00 96.75 228 LEU A C 1
ATOM 1852 O O . LEU A 1 228 ? -4.236 -2.121 12.467 1.00 96.75 228 LEU A O 1
ATOM 1856 N N . ILE A 1 229 ? -2.457 -2.245 11.115 1.00 94.38 229 ILE A N 1
ATOM 1857 C CA . ILE A 1 229 ? -1.429 -2.282 12.151 1.00 94.38 229 ILE A CA 1
ATOM 1858 C C . ILE A 1 229 ? -0.632 -0.987 12.054 1.00 94.38 229 ILE A C 1
ATOM 1860 O O . ILE A 1 229 ? -0.022 -0.721 11.027 1.00 94.38 229 ILE A O 1
ATOM 1864 N N . VAL A 1 230 ? -0.591 -0.205 13.1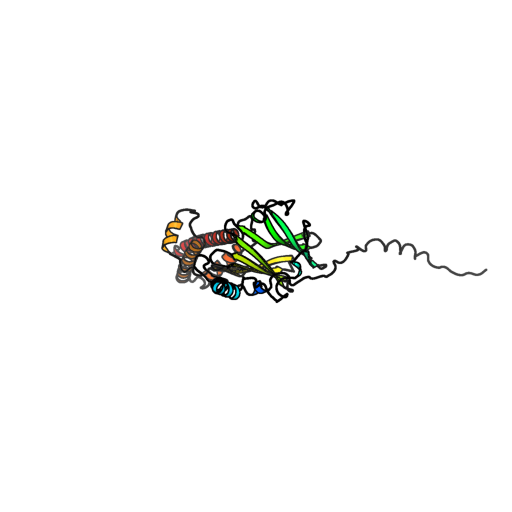30 1.00 90.62 230 VAL A N 1
ATOM 1865 C CA . VAL A 1 230 ? 0.233 1.010 13.206 1.00 90.62 230 VAL A CA 1
ATOM 1866 C C . VAL A 1 230 ? 1.381 0.755 14.173 1.00 90.62 230 VAL A C 1
ATOM 1868 O O . VAL A 1 230 ? 1.157 0.417 15.338 1.00 90.62 230 VAL A O 1
ATOM 1871 N N . PHE A 1 231 ? 2.614 0.886 13.692 1.00 85.50 231 PHE A N 1
ATOM 1872 C CA . PHE A 1 231 ? 3.816 0.610 14.465 1.00 85.50 231 PHE A CA 1
ATOM 1873 C C . PHE A 1 231 ? 4.106 1.727 15.473 1.00 85.50 231 PHE A C 1
ATOM 1875 O O . PHE A 1 231 ? 3.703 2.888 15.322 1.00 85.50 231 PHE A O 1
ATOM 1882 N N . ALA A 1 232 ? 4.802 1.370 16.552 1.00 70.88 232 ALA A N 1
ATOM 1883 C CA . ALA A 1 232 ? 5.243 2.343 17.540 1.00 70.88 232 ALA A CA 1
ATOM 1884 C C . ALA A 1 232 ? 6.199 3.347 16.882 1.00 70.88 232 ALA A C 1
ATOM 1886 O O . ALA A 1 232 ? 7.144 2.960 16.201 1.00 70.88 232 ALA A O 1
ATOM 1887 N N . ASN A 1 233 ? 5.943 4.634 17.110 1.00 66.19 233 ASN A N 1
ATOM 1888 C CA . ASN A 1 233 ? 6.868 5.694 16.733 1.00 66.19 233 ASN A CA 1
ATOM 1889 C C . ASN A 1 233 ? 7.683 6.009 17.991 1.00 66.19 233 ASN A C 1
ATOM 1891 O O . ASN A 1 233 ? 7.088 6.306 19.028 1.00 66.19 233 ASN A O 1
ATOM 1895 N N . SER A 1 234 ? 9.011 5.897 17.926 1.00 55.72 234 SER A N 1
ATOM 1896 C CA . SER A 1 234 ? 9.900 6.187 19.060 1.00 55.72 234 SER A CA 1
ATOM 1897 C C . SER A 1 234 ? 9.811 7.644 19.521 1.00 55.72 234 SER A C 1
ATOM 1899 O O . SER A 1 234 ? 10.095 7.925 20.678 1.00 55.72 234 SER A O 1
ATOM 1901 N N . ASN A 1 235 ? 9.343 8.542 18.651 1.00 55.66 235 ASN A N 1
ATOM 1902 C CA . ASN A 1 235 ? 9.191 9.972 18.915 1.00 55.66 235 ASN A CA 1
ATOM 1903 C C . ASN A 1 235 ? 7.762 10.337 19.371 1.00 55.66 235 ASN A C 1
ATOM 1905 O O . ASN A 1 235 ? 7.367 11.500 19.322 1.00 55.66 235 ASN A O 1
ATOM 1909 N N . TYR A 1 236 ? 6.948 9.352 19.774 1.00 56.16 236 TYR A N 1
ATOM 1910 C CA . TYR A 1 236 ? 5.596 9.593 20.280 1.00 56.16 236 TYR A CA 1
ATOM 1911 C C . TYR A 1 236 ? 5.640 10.265 21.660 1.00 56.16 236 TYR A C 1
ATOM 1913 O O . TYR A 1 236 ? 5.865 9.607 22.676 1.00 56.16 236 TYR A O 1
ATOM 1921 N N . ASP A 1 237 ? 5.358 11.567 21.703 1.00 58.88 237 ASP A N 1
ATOM 1922 C CA . ASP A 1 237 ? 5.096 12.293 22.946 1.00 58.88 237 ASP A CA 1
ATOM 1923 C C . ASP A 1 237 ? 3.585 12.382 23.204 1.00 58.88 237 ASP A C 1
ATOM 1925 O O . ASP A 1 237 ? 2.847 13.076 22.501 1.00 58.88 237 ASP A O 1
ATOM 1929 N N . LYS A 1 238 ? 3.111 11.712 24.259 1.00 58.34 238 LYS A N 1
ATOM 1930 C CA . LYS A 1 238 ? 1.704 11.740 24.689 1.00 58.34 238 LYS A CA 1
ATOM 1931 C C . LYS A 1 238 ? 1.216 13.161 25.017 1.00 58.34 238 LYS A C 1
ATOM 1933 O O . LYS A 1 238 ? 0.028 13.437 24.845 1.00 58.34 238 LYS A O 1
ATOM 1938 N N . ASN A 1 239 ? 2.106 14.051 25.458 1.00 56.03 239 ASN A N 1
ATOM 1939 C CA . ASN A 1 239 ? 1.768 15.430 25.816 1.00 56.03 239 ASN A CA 1
ATOM 1940 C C . ASN A 1 239 ? 1.526 16.311 24.578 1.00 56.03 239 ASN A C 1
ATOM 1942 O O . ASN A 1 239 ? 0.760 17.273 24.657 1.00 56.03 239 ASN A O 1
ATOM 1946 N N . SER A 1 240 ? 2.094 15.952 23.420 1.00 55.25 240 SER A N 1
ATOM 1947 C CA . SER A 1 240 ? 1.873 16.662 22.151 1.00 55.25 240 SER A CA 1
ATOM 1948 C C . SER A 1 240 ? 0.428 16.537 21.640 1.00 55.25 240 SER A C 1
ATOM 1950 O O . SER A 1 240 ? -0.130 17.492 21.105 1.00 55.25 240 SER A O 1
ATOM 1952 N N . VAL A 1 241 ? -0.239 15.405 21.900 1.00 56.25 241 VAL A N 1
ATOM 1953 C CA . VAL A 1 241 ? -1.615 15.148 21.433 1.00 56.25 241 VAL A CA 1
ATOM 1954 C C . VAL A 1 241 ? -2.657 15.960 22.206 1.00 56.25 241 VAL A C 1
ATOM 1956 O O . VAL A 1 241 ? -3.731 16.260 21.688 1.00 56.25 241 VAL A O 1
ATOM 1959 N N . GLN A 1 242 ? -2.357 16.367 23.443 1.00 54.56 242 GLN A N 1
ATOM 1960 C CA . GLN A 1 242 ? -3.294 17.147 24.252 1.00 54.56 242 GLN A CA 1
ATOM 1961 C C . GLN A 1 242 ? -3.486 18.572 23.707 1.00 54.56 242 GLN A C 1
ATOM 1963 O O . GLN A 1 242 ? -4.577 19.118 23.854 1.00 54.56 242 GLN A O 1
ATOM 1968 N N . ARG A 1 243 ? -2.486 19.122 22.995 1.00 50.38 243 ARG A N 1
ATOM 1969 C CA . ARG A 1 243 ? -2.615 20.373 22.221 1.00 50.38 243 ARG A CA 1
ATOM 1970 C C . ARG A 1 243 ? -3.480 20.199 20.965 1.00 50.38 243 ARG A C 1
ATOM 1972 O O . ARG A 1 243 ? -4.214 21.106 20.604 1.00 50.38 243 ARG A O 1
ATOM 1979 N N . CYS A 1 244 ? -3.488 19.006 20.374 1.00 54.91 244 CYS A N 1
ATOM 1980 C CA . CYS A 1 244 ? -4.291 18.665 19.193 1.00 54.91 244 CYS A CA 1
ATOM 1981 C C . CYS A 1 244 ? -5.778 18.406 19.476 1.00 54.91 244 CYS A C 1
ATOM 1983 O O . CYS A 1 244 ? -6.545 18.127 18.558 1.00 54.91 244 CYS A O 1
ATOM 1985 N N . LYS A 1 245 ? -6.214 18.473 20.741 1.00 52.09 245 LYS A N 1
ATOM 1986 C CA . LYS A 1 245 ? -7.632 18.324 21.098 1.00 52.09 245 LYS A CA 1
ATOM 1987 C C . LYS A 1 245 ? -8.492 19.522 20.699 1.00 52.09 245 LYS A C 1
ATOM 1989 O O . LYS A 1 245 ? -9.710 19.366 20.686 1.00 52.09 245 LYS A O 1
ATOM 1994 N N . GLN A 1 246 ? -7.893 20.690 20.455 1.00 43.88 246 GLN A N 1
ATOM 1995 C CA . GLN A 1 246 ? -8.644 21.943 20.383 1.00 43.88 246 GLN A CA 1
ATOM 1996 C C . GLN A 1 246 ? -8.842 22.537 18.993 1.00 43.88 246 GLN A C 1
ATOM 1998 O O . GLN A 1 246 ? -9.752 23.338 18.868 1.00 43.88 246 GLN A O 1
ATOM 2003 N N . GLU A 1 247 ? -8.139 22.121 17.943 1.00 37.12 247 GLU A N 1
ATOM 2004 C CA . GLU A 1 247 ? -8.354 22.716 16.619 1.00 37.12 247 GLU A CA 1
ATOM 2005 C C . GLU A 1 247 ? -7.809 21.816 15.511 1.00 37.12 247 GLU A C 1
ATOM 2007 O O . GLU A 1 247 ? -6.861 21.057 15.723 1.00 37.12 247 GLU A O 1
ATOM 2012 N N . PHE A 1 248 ? -8.423 21.919 14.330 1.00 40.94 248 PHE A N 1
ATOM 2013 C CA . PHE A 1 248 ? -7.974 21.366 13.049 1.00 40.94 248 PHE A CA 1
ATOM 2014 C C . PHE A 1 248 ? -6.647 22.013 12.606 1.00 40.94 248 PHE A C 1
ATOM 2016 O O . PHE A 1 248 ? -6.551 22.594 11.530 1.00 40.94 248 PHE A O 1
ATOM 2023 N N . ASN A 1 249 ? -5.617 21.953 13.449 1.00 38.12 249 ASN A N 1
ATOM 2024 C CA . ASN A 1 249 ? -4.292 22.414 13.086 1.00 38.12 249 ASN A CA 1
ATOM 2025 C C . ASN A 1 249 ? -3.647 21.345 12.202 1.00 38.12 249 ASN A C 1
ATOM 2027 O O . ASN A 1 249 ? -3.467 20.199 12.618 1.00 38.12 249 ASN A O 1
ATOM 2031 N N . THR A 1 250 ? -3.287 21.733 10.984 1.00 42.53 250 THR A N 1
ATOM 2032 C CA . THR A 1 250 ? -2.584 20.922 9.975 1.00 42.53 250 THR A CA 1
ATOM 2033 C C . THR A 1 250 ? -1.230 20.381 10.458 1.00 42.53 250 THR A C 1
ATOM 2035 O O . THR A 1 250 ? -0.646 19.519 9.812 1.00 42.53 250 THR A O 1
ATOM 2038 N N . GLU A 1 251 ? -0.746 20.844 11.613 1.00 40.81 251 GLU A N 1
ATOM 2039 C CA . GLU A 1 251 ? 0.467 20.373 12.295 1.00 40.81 251 GLU A CA 1
ATOM 2040 C C . GLU A 1 251 ? 0.247 19.129 13.178 1.00 40.81 251 GLU A C 1
ATOM 2042 O O . GLU A 1 251 ? 1.203 18.518 13.665 1.00 40.81 251 GLU A O 1
ATOM 2047 N N . CYS A 1 252 ? -1.001 18.718 13.408 1.00 53.91 252 CYS A N 1
ATOM 2048 C CA . CYS A 1 252 ? -1.297 17.544 14.217 1.00 53.91 252 CYS A CA 1
ATOM 2049 C C . CYS A 1 252 ? -1.091 16.263 13.406 1.00 53.91 252 CYS A C 1
ATOM 2051 O O . CYS A 1 252 ? -1.907 15.889 12.570 1.00 53.91 252 CYS A O 1
ATOM 2053 N N . ASN A 1 253 ? 0.006 15.557 13.688 1.00 68.12 253 ASN A N 1
ATOM 2054 C CA . ASN A 1 253 ? 0.326 14.274 13.068 1.00 68.12 253 ASN A CA 1
ATOM 2055 C C . ASN A 1 253 ? -0.830 13.265 13.263 1.00 68.12 253 ASN A C 1
ATOM 2057 O O . ASN A 1 253 ? -1.036 12.746 14.366 1.00 68.12 253 ASN A O 1
ATOM 2061 N N . ASN A 1 254 ? -1.559 12.970 12.180 1.00 75.50 254 ASN A N 1
ATOM 2062 C CA . ASN A 1 254 ? -2.703 12.050 12.136 1.00 75.50 254 ASN A CA 1
ATOM 2063 C C . ASN A 1 254 ? -2.420 10.700 12.813 1.00 75.50 254 ASN A C 1
ATOM 2065 O O . ASN A 1 254 ? -3.273 10.160 13.522 1.00 75.50 254 ASN A O 1
ATOM 2069 N N . GLN A 1 255 ? -1.197 10.184 12.682 1.00 78.19 255 GLN A N 1
ATOM 2070 C CA . GLN A 1 255 ? -0.795 8.931 13.314 1.00 78.19 255 GLN A CA 1
ATOM 2071 C C . GLN A 1 255 ? -0.809 9.026 14.850 1.00 78.19 255 GLN A C 1
ATOM 2073 O O . GLN A 1 255 ? -1.210 8.081 15.537 1.00 78.19 255 GLN A O 1
ATOM 2078 N N . ASN A 1 256 ? -0.384 10.160 15.412 1.00 78.31 256 ASN A N 1
ATOM 2079 C CA . ASN A 1 256 ? -0.374 10.380 16.859 1.00 78.31 256 ASN A CA 1
ATOM 2080 C C . ASN A 1 256 ? -1.800 10.509 17.404 1.00 78.31 256 ASN A C 1
ATOM 2082 O O . ASN A 1 256 ? -2.123 9.903 18.430 1.00 78.31 256 ASN A O 1
ATOM 2086 N N . THR A 1 257 ? -2.668 11.228 16.690 1.00 82.75 257 THR A N 1
ATOM 2087 C CA . THR A 1 257 ? -4.092 11.347 17.029 1.00 82.75 257 THR A CA 1
ATOM 2088 C C . THR A 1 257 ? -4.780 9.982 17.008 1.00 82.75 257 THR A C 1
ATOM 2090 O O . THR A 1 257 ? -5.461 9.623 17.972 1.00 82.75 257 THR A O 1
ATOM 2093 N N . TYR A 1 258 ? -4.535 9.172 15.973 1.00 89.06 258 TYR A N 1
ATOM 2094 C CA . TYR A 1 258 ? -5.013 7.790 15.906 1.00 89.06 258 TYR A CA 1
ATOM 2095 C C . TYR A 1 258 ? -4.553 6.970 17.118 1.00 89.06 258 TYR A C 1
ATOM 2097 O O . TYR A 1 258 ? -5.377 6.369 17.808 1.00 89.06 258 TYR A O 1
ATOM 2105 N N . LYS A 1 259 ? -3.249 6.987 17.433 1.00 87.06 259 LYS A N 1
ATOM 2106 C CA . LYS A 1 259 ? -2.678 6.247 18.574 1.00 87.06 259 LYS A CA 1
ATOM 2107 C C . LYS A 1 259 ? -3.332 6.635 19.899 1.00 87.06 259 LYS A C 1
ATOM 2109 O O . LYS A 1 259 ? -3.592 5.761 20.728 1.00 87.06 259 LYS A O 1
ATOM 2114 N N . TYR A 1 260 ? -3.614 7.920 20.106 1.00 87.06 260 TYR A N 1
ATOM 2115 C CA . TYR A 1 260 ? -4.298 8.395 21.305 1.00 87.06 260 TYR A CA 1
ATOM 2116 C C . TYR A 1 260 ? -5.700 7.792 21.441 1.00 87.06 260 TYR A C 1
ATOM 2118 O O . TYR A 1 260 ? -5.974 7.109 22.431 1.00 87.06 260 TYR A O 1
ATOM 2126 N N . TYR A 1 261 ? -6.565 7.977 20.438 1.00 91.56 261 TYR A N 1
ATOM 2127 C CA . TYR A 1 261 ? -7.940 7.473 20.501 1.00 91.56 261 TYR A CA 1
ATOM 2128 C C . TYR A 1 261 ? -7.996 5.942 20.523 1.00 91.56 261 TYR A C 1
ATOM 2130 O O . TYR A 1 261 ? -8.786 5.371 21.272 1.00 91.56 261 TYR A O 1
ATOM 2138 N N . PHE A 1 262 ? -7.105 5.264 19.795 1.00 93.81 262 PHE A N 1
ATOM 2139 C CA . PHE A 1 262 ? -6.970 3.808 19.834 1.00 93.81 262 PHE A CA 1
ATOM 2140 C C . PHE A 1 262 ? -6.710 3.305 21.260 1.00 93.81 262 PHE A C 1
ATOM 2142 O O . PHE A 1 262 ? -7.358 2.363 21.727 1.00 93.81 262 PHE A O 1
ATOM 2149 N N . ASN A 1 263 ? -5.792 3.956 21.981 1.00 91.88 263 ASN A N 1
ATOM 2150 C CA . ASN A 1 263 ? -5.462 3.596 23.357 1.00 91.88 263 ASN A CA 1
ATOM 2151 C C . ASN A 1 263 ? -6.605 3.898 24.338 1.00 91.88 263 ASN A C 1
ATOM 2153 O O . ASN A 1 263 ? -6.883 3.064 25.204 1.00 91.88 263 ASN A O 1
ATOM 2157 N N . GLU A 1 264 ? -7.291 5.036 24.198 1.00 94.00 264 GLU A N 1
ATOM 2158 C CA . GLU A 1 264 ? -8.443 5.376 25.046 1.00 94.00 264 GLU A CA 1
ATOM 2159 C C . GLU A 1 264 ? -9.611 4.399 24.838 1.00 94.00 264 GLU A C 1
ATOM 2161 O O . GLU A 1 264 ? -10.134 3.854 25.812 1.00 94.00 264 GLU A O 1
ATOM 2166 N N . VAL A 1 265 ? -9.957 4.067 23.587 1.00 95.69 265 VAL A N 1
ATOM 2167 C CA . VAL A 1 265 ? -10.997 3.068 23.280 1.00 95.69 265 VAL A CA 1
ATOM 2168 C C . VAL A 1 265 ? -10.620 1.702 23.849 1.00 95.69 265 VAL A C 1
ATOM 2170 O O . VAL A 1 265 ? -11.445 1.053 24.497 1.00 95.69 265 VAL A O 1
ATOM 2173 N N . LYS A 1 266 ? -9.368 1.260 23.682 1.00 94.75 266 LYS A N 1
ATOM 2174 C CA . LYS A 1 266 ? -8.893 -0.024 24.223 1.00 94.75 266 LYS A CA 1
ATOM 2175 C C . LYS A 1 266 ? -8.998 -0.076 25.751 1.00 94.75 266 LYS A C 1
ATOM 2177 O O . LYS A 1 266 ? -9.485 -1.063 26.316 1.00 94.75 266 LYS A O 1
ATOM 2182 N N . LYS A 1 267 ? -8.571 0.995 26.425 1.00 94.62 267 LYS A N 1
ATOM 2183 C CA . LYS A 1 267 ? -8.648 1.142 27.883 1.00 94.62 267 LYS A CA 1
ATOM 2184 C C . LYS A 1 267 ? -10.100 1.120 28.367 1.00 94.62 267 LYS A C 1
ATOM 2186 O O . LYS A 1 267 ? -10.434 0.316 29.237 1.00 94.62 267 LYS A O 1
ATOM 2191 N N . ASN A 1 268 ? -10.973 1.934 27.777 1.00 94.38 268 ASN A N 1
ATOM 2192 C CA . ASN A 1 268 ? -12.368 2.048 28.201 1.00 94.38 268 ASN A CA 1
ATOM 2193 C C . ASN A 1 268 ? -13.186 0.796 27.862 1.00 94.38 268 ASN A C 1
ATOM 2195 O O . ASN A 1 268 ? -14.015 0.377 28.667 1.00 94.38 268 ASN A O 1
ATOM 2199 N N . THR A 1 269 ? -12.889 0.113 26.754 1.00 94.38 269 THR A N 1
ATOM 2200 C CA . THR A 1 269 ? -13.492 -1.197 26.454 1.00 94.38 269 THR A CA 1
ATOM 2201 C C . THR A 1 269 ? -13.135 -2.225 27.526 1.00 94.38 269 THR A C 1
ATOM 2203 O O . THR A 1 269 ? -13.993 -2.979 27.977 1.00 94.38 269 THR A O 1
ATOM 2206 N N . THR A 1 270 ? -11.880 -2.235 27.985 1.00 93.12 270 THR A N 1
ATOM 2207 C CA . THR A 1 270 ? -11.436 -3.139 29.058 1.00 93.12 270 THR A CA 1
ATOM 2208 C C . THR A 1 270 ? -12.189 -2.872 30.364 1.00 93.12 270 THR A C 1
ATOM 2210 O O . THR A 1 270 ? -12.569 -3.813 31.061 1.00 93.12 270 THR A O 1
ATOM 2213 N N . LEU A 1 271 ? -12.435 -1.600 30.696 1.00 92.56 271 LEU A N 1
ATOM 2214 C CA . LEU A 1 271 ? -13.255 -1.221 31.850 1.00 92.56 271 LEU A CA 1
ATOM 2215 C C . LEU A 1 271 ? -14.712 -1.668 31.679 1.00 92.56 271 LEU A C 1
ATOM 2217 O O . LEU A 1 271 ? -15.287 -2.244 32.602 1.00 92.56 271 LEU A O 1
ATOM 2221 N N . LEU A 1 272 ? -15.288 -1.468 30.491 1.00 90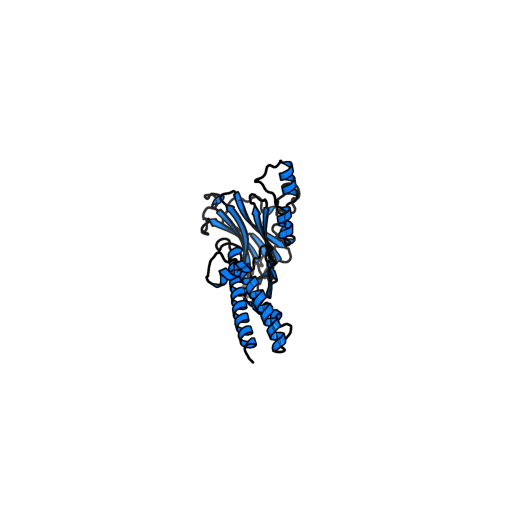.62 272 LEU A N 1
ATOM 2222 C CA . LEU A 1 272 ? -16.663 -1.862 30.193 1.00 90.62 272 LEU A CA 1
ATOM 2223 C C . LEU A 1 272 ? -16.854 -3.376 30.303 1.00 90.62 272 LEU A C 1
ATOM 2225 O O . LEU A 1 272 ? -17.811 -3.813 30.937 1.00 90.62 272 LEU A O 1
ATOM 2229 N N . VAL A 1 273 ? -15.931 -4.178 29.766 1.00 90.69 273 VAL A N 1
ATOM 2230 C CA . VAL A 1 273 ? -15.948 -5.648 29.880 1.00 90.69 273 VAL A CA 1
ATOM 2231 C C . VAL A 1 273 ? -15.955 -6.096 31.342 1.00 90.69 273 VAL A C 1
ATOM 2233 O O . VAL A 1 273 ? -16.714 -6.993 31.702 1.00 90.69 273 VAL A O 1
ATOM 2236 N N . LYS A 1 274 ? -15.166 -5.443 32.206 1.00 89.00 274 LYS A N 1
ATOM 2237 C CA . LYS A 1 274 ? -15.148 -5.741 33.647 1.00 89.00 274 LYS A CA 1
ATOM 2238 C C . LYS A 1 274 ? -16.470 -5.393 34.336 1.00 89.00 274 LYS A C 1
ATOM 2240 O O . LYS A 1 274 ? -16.898 -6.145 35.203 1.00 89.00 274 LYS A O 1
ATOM 2245 N N . LYS A 1 275 ? -17.102 -4.273 33.968 1.00 86.69 275 LYS A N 1
ATOM 2246 C CA . LYS A 1 275 ? -18.339 -3.790 34.604 1.00 86.69 275 LYS A CA 1
ATOM 2247 C C . LYS A 1 275 ? -19.598 -4.519 34.117 1.00 86.69 275 LYS A C 1
ATOM 2249 O O . LYS A 1 275 ? -20.482 -4.796 34.914 1.00 86.69 275 LYS A O 1
ATOM 2254 N N . SER A 1 276 ? -19.690 -4.805 32.820 1.00 76.62 276 SER A N 1
ATOM 2255 C CA . SER A 1 276 ? -20.937 -5.223 32.152 1.00 76.62 276 SER A CA 1
ATOM 2256 C C . SER A 1 276 ? -20.980 -6.697 31.733 1.00 76.62 276 SER A C 1
ATOM 2258 O O . SER A 1 276 ? -21.903 -7.096 31.033 1.00 76.62 276 SER A O 1
ATOM 2260 N N . GLN A 1 277 ? -19.969 -7.501 32.094 1.00 73.38 277 GLN A N 1
ATOM 2261 C CA . GLN A 1 277 ? -19.773 -8.864 31.565 1.00 73.38 277 GLN A CA 1
ATOM 2262 C C . GLN A 1 277 ? -19.787 -8.945 30.022 1.00 73.38 277 GLN A C 1
ATOM 2264 O O . GLN A 1 277 ? -20.020 -10.011 29.452 1.00 73.38 277 GLN A O 1
ATOM 2269 N N . ALA A 1 278 ? -19.514 -7.836 29.322 1.00 75.00 278 ALA A N 1
ATOM 2270 C CA . ALA A 1 278 ? -19.410 -7.831 27.868 1.00 75.00 278 ALA A CA 1
ATOM 2271 C C . ALA A 1 278 ? -18.315 -8.794 27.379 1.00 75.00 278 ALA A C 1
ATOM 2273 O O . ALA A 1 278 ? -17.379 -9.139 28.105 1.00 75.00 278 ALA A O 1
ATOM 2274 N N . SER A 1 279 ? -18.415 -9.219 26.117 1.00 83.38 279 SER A N 1
ATOM 2275 C CA . SER A 1 279 ? -17.469 -10.181 25.551 1.00 83.38 279 SER A CA 1
ATOM 2276 C C . SER A 1 279 ? -16.021 -9.686 25.644 1.00 83.38 279 SER A C 1
ATOM 2278 O O . SER A 1 279 ? -15.706 -8.557 25.260 1.00 83.38 279 SER A O 1
ATOM 2280 N N . LYS A 1 280 ? -15.104 -10.569 26.064 1.00 83.94 280 LYS A N 1
ATOM 2281 C CA . LYS A 1 280 ? -13.661 -10.275 26.165 1.00 83.94 280 LYS A CA 1
ATOM 2282 C C . LYS A 1 280 ? -13.036 -9.817 24.840 1.00 83.94 280 LYS A C 1
ATOM 2284 O O . LYS A 1 280 ? -11.998 -9.166 24.858 1.00 83.94 280 LYS A O 1
ATOM 2289 N N . ASN A 1 281 ? -13.657 -10.136 23.701 1.00 90.62 281 ASN A N 1
ATOM 2290 C CA . ASN A 1 281 ? -13.190 -9.746 22.369 1.00 90.62 281 ASN A CA 1
ATOM 2291 C C . ASN A 1 281 ? -13.852 -8.470 21.812 1.00 90.62 281 ASN A C 1
ATOM 2293 O O . ASN A 1 281 ? -13.632 -8.160 20.642 1.00 90.62 281 ASN A O 1
ATOM 2297 N N . ALA A 1 282 ? -14.623 -7.723 22.614 1.00 90.56 282 ALA A N 1
ATOM 2298 C CA . ALA A 1 282 ? -15.379 -6.554 22.152 1.00 90.56 282 ALA A CA 1
ATOM 2299 C C . ALA A 1 282 ? -14.517 -5.548 21.368 1.00 90.56 282 ALA A C 1
ATOM 2301 O O . ALA A 1 282 ? -14.889 -5.151 20.266 1.00 90.56 282 ALA A O 1
ATOM 2302 N N . PHE A 1 283 ? -13.325 -5.216 21.880 1.00 94.50 283 PHE A N 1
ATOM 2303 C CA . PHE A 1 283 ? -12.406 -4.295 21.202 1.00 94.50 283 PHE A CA 1
ATOM 2304 C C . PHE A 1 283 ? -11.949 -4.825 19.837 1.00 94.50 283 PHE A C 1
ATOM 2306 O O . PHE A 1 283 ? -11.931 -4.089 18.857 1.00 94.50 283 PHE A O 1
ATOM 2313 N N . SER A 1 284 ? -11.596 -6.113 19.761 1.00 94.56 284 SER A N 1
ATOM 2314 C CA . SER A 1 284 ? -11.119 -6.731 18.520 1.00 94.56 284 SER A CA 1
ATOM 2315 C C . SER A 1 284 ? -12.215 -6.793 17.456 1.00 94.56 284 SER A C 1
ATOM 2317 O O . SER A 1 284 ? -11.935 -6.528 16.290 1.00 94.56 284 SER A O 1
ATOM 2319 N N . LEU A 1 285 ? -13.456 -7.099 17.850 1.00 95.00 285 LEU A N 1
ATOM 2320 C CA . LEU A 1 285 ? -14.604 -7.100 16.942 1.00 95.00 285 LEU A CA 1
ATOM 2321 C C . LEU A 1 285 ? -14.907 -5.697 16.411 1.00 95.00 285 LEU A C 1
ATOM 2323 O O . LEU A 1 285 ? -15.121 -5.537 15.210 1.00 95.00 285 LEU A O 1
ATOM 2327 N N . PHE A 1 286 ? -14.895 -4.694 17.293 1.00 96.12 286 PHE A N 1
ATOM 2328 C CA . PHE A 1 286 ? -15.061 -3.298 16.902 1.00 96.12 286 PHE A CA 1
ATOM 2329 C C . PHE A 1 286 ? -13.966 -2.864 15.922 1.00 96.12 286 PHE A C 1
ATOM 2331 O O . PHE A 1 286 ? -14.295 -2.400 14.834 1.00 96.12 286 PHE A O 1
ATOM 2338 N N . LYS A 1 287 ? -12.686 -3.077 16.265 1.00 97.31 287 LYS A N 1
ATOM 2339 C CA . LYS A 1 287 ? -11.563 -2.670 15.412 1.00 97.31 287 LYS A CA 1
ATOM 2340 C C . LYS A 1 287 ? -11.663 -3.332 14.042 1.00 97.31 287 LYS A C 1
ATOM 2342 O O . LYS A 1 287 ? -11.738 -2.636 13.052 1.00 97.31 287 LYS A O 1
ATOM 2347 N N . LYS A 1 288 ? -11.851 -4.653 13.972 1.00 97.06 288 LYS A N 1
ATOM 2348 C CA . LYS A 1 288 ? -12.023 -5.357 12.689 1.00 97.06 288 LYS A CA 1
ATOM 2349 C C . LYS A 1 288 ? -13.156 -4.780 11.825 1.00 97.06 288 LYS A C 1
ATOM 2351 O O . LYS A 1 288 ? -13.047 -4.745 10.603 1.00 97.06 288 LYS A O 1
ATOM 2356 N N . LYS A 1 289 ? -14.260 -4.340 12.441 1.00 97.69 289 LYS A N 1
ATOM 2357 C CA . LYS A 1 289 ? -15.360 -3.678 11.723 1.00 97.69 289 LYS A CA 1
ATOM 2358 C C . LYS A 1 289 ? -14.951 -2.291 11.219 1.00 97.69 289 LYS A C 1
ATOM 2360 O O . LYS A 1 289 ? -15.274 -1.971 10.080 1.00 97.69 289 LYS A O 1
ATOM 2365 N N . LEU A 1 290 ? -14.271 -1.506 12.054 1.00 98.19 290 LEU A N 1
ATOM 2366 C CA . LEU A 1 290 ? -13.762 -0.185 11.695 1.00 98.19 290 LEU A CA 1
ATOM 2367 C C . LEU A 1 290 ? -12.751 -0.276 10.543 1.00 98.19 290 LEU A C 1
ATOM 2369 O O . LEU A 1 290 ? -12.943 0.375 9.519 1.00 98.19 290 LEU A O 1
ATOM 2373 N N . ASP A 1 291 ? -11.768 -1.166 10.652 1.00 98.00 291 ASP A N 1
ATOM 2374 C CA . ASP A 1 291 ? -10.740 -1.394 9.632 1.00 98.00 291 ASP A CA 1
ATOM 2375 C C . ASP A 1 291 ? -11.388 -1.766 8.308 1.00 98.00 291 ASP A C 1
ATOM 2377 O O . ASP A 1 291 ? -11.057 -1.199 7.277 1.00 98.00 291 ASP A O 1
ATOM 2381 N N . ARG A 1 292 ? -12.377 -2.667 8.329 1.00 97.44 292 ARG A N 1
ATOM 2382 C CA . ARG A 1 292 ? -13.115 -3.042 7.120 1.00 97.44 292 ARG A CA 1
ATOM 2383 C C . ARG A 1 292 ? -13.837 -1.866 6.467 1.00 97.44 292 ARG A C 1
ATOM 2385 O O . ARG A 1 292 ? -14.009 -1.871 5.253 1.00 97.44 292 ARG A O 1
ATOM 2392 N N . SER A 1 293 ? -14.320 -0.907 7.257 1.00 97.19 293 SER A N 1
ATOM 2393 C CA . SER A 1 293 ? -14.984 0.285 6.722 1.00 97.19 293 SER A CA 1
ATOM 2394 C C . SER A 1 293 ? -14.011 1.352 6.224 1.00 97.19 293 SER A C 1
ATOM 2396 O O . SER A 1 293 ? -14.362 2.072 5.296 1.00 97.19 293 SER A O 1
ATOM 2398 N N . CYS A 1 294 ? -12.815 1.445 6.812 1.00 97.06 294 CYS A N 1
ATOM 2399 C CA . CYS A 1 294 ? -11.838 2.485 6.488 1.00 97.06 294 CYS A CA 1
ATOM 2400 C C . CYS A 1 294 ? -10.784 2.048 5.463 1.00 97.06 294 CYS A C 1
ATOM 2402 O O . CYS A 1 294 ? -10.269 2.881 4.723 1.00 97.06 294 CYS A O 1
ATOM 2404 N N . LEU A 1 295 ? -10.456 0.755 5.387 1.00 95.94 295 LEU A N 1
ATOM 2405 C CA . LEU A 1 295 ? -9.486 0.218 4.435 1.00 95.94 295 LEU A CA 1
ATOM 2406 C C . LEU A 1 295 ? -10.109 0.077 3.045 1.00 95.94 295 LEU A C 1
ATOM 2408 O O . LEU A 1 295 ? -10.655 -0.965 2.677 1.00 95.94 295 LEU A O 1
ATOM 2412 N N . THR A 1 296 ? -9.973 1.124 2.239 1.00 93.19 296 THR A N 1
ATOM 2413 C CA . THR A 1 296 ? -10.255 1.086 0.801 1.00 93.19 296 THR A CA 1
ATOM 2414 C C . THR A 1 296 ? -9.013 0.665 0.025 1.00 93.19 296 THR A C 1
ATOM 2416 O O . THR A 1 296 ? -7.897 0.889 0.472 1.00 93.19 296 THR A O 1
ATOM 2419 N N . MET A 1 297 ? -9.164 0.059 -1.155 1.00 91.44 297 MET A N 1
ATOM 2420 C CA . MET A 1 297 ? -8.001 -0.273 -1.986 1.00 91.44 297 MET A CA 1
ATOM 2421 C C . MET A 1 297 ? -7.221 1.012 -2.333 1.00 91.44 297 MET A C 1
ATOM 2423 O O . MET A 1 297 ? -7.804 1.898 -2.965 1.00 91.44 297 MET A O 1
ATOM 2427 N N . PRO A 1 298 ? -5.929 1.124 -1.973 1.00 90.81 298 PRO A N 1
ATOM 2428 C CA . PRO A 1 298 ? -5.131 2.278 -2.336 1.00 90.81 298 PRO A CA 1
ATOM 2429 C C . PRO A 1 298 ? -4.958 2.333 -3.848 1.00 90.81 298 PRO A C 1
ATOM 2431 O O . PRO A 1 298 ? -4.562 1.358 -4.488 1.00 90.81 298 PRO A O 1
ATOM 2434 N N . ARG A 1 299 ? -5.268 3.496 -4.412 1.00 89.19 299 ARG A N 1
ATOM 2435 C CA . ARG A 1 299 ? -4.985 3.845 -5.801 1.00 89.19 299 ARG A CA 1
ATOM 2436 C C . ARG A 1 299 ? -4.115 5.074 -5.767 1.00 89.19 299 ARG A C 1
ATOM 2438 O O . ARG A 1 299 ? -4.609 6.176 -5.556 1.00 89.19 299 ARG A O 1
ATOM 2445 N N . PHE A 1 300 ? -2.814 4.851 -5.871 1.00 87.12 300 PHE A N 1
ATOM 2446 C CA . PHE A 1 300 ? -1.875 5.949 -5.783 1.00 87.12 300 PHE A CA 1
ATOM 2447 C C . PHE A 1 300 ? -1.977 6.811 -7.035 1.00 87.12 300 PHE A C 1
ATOM 2449 O O . PHE A 1 300 ? -1.969 6.313 -8.162 1.00 87.12 300 PHE A O 1
ATOM 2456 N N . ASP A 1 301 ? -2.100 8.108 -6.810 1.00 79.38 301 ASP A N 1
ATOM 2457 C CA . ASP A 1 301 ? -2.241 9.099 -7.858 1.00 79.38 301 ASP A CA 1
ATOM 2458 C C . ASP A 1 301 ? -1.315 10.249 -7.506 1.00 79.38 301 ASP A C 1
ATOM 2460 O O . ASP A 1 301 ? -1.554 10.974 -6.540 1.00 79.38 301 ASP A O 1
ATOM 2464 N N . TYR A 1 302 ? -0.234 10.366 -8.269 1.00 73.88 302 TYR A N 1
ATOM 2465 C CA . TYR A 1 302 ? 0.773 11.395 -8.071 1.00 73.88 302 TYR A CA 1
ATOM 2466 C C . TYR A 1 302 ? 0.138 12.799 -8.008 1.00 73.88 302 TYR A C 1
ATOM 2468 O O . TYR A 1 302 ? 0.399 13.540 -7.063 1.00 73.88 302 TYR A O 1
ATOM 2476 N N . ILE A 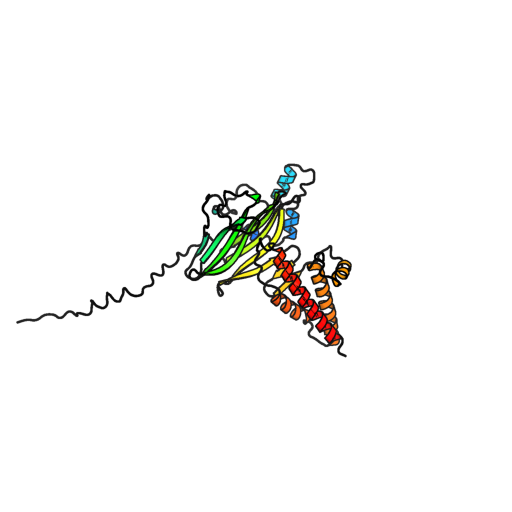1 303 ? -0.807 13.112 -8.909 1.00 72.69 303 ILE A N 1
ATOM 2477 C CA . ILE A 1 303 ? -1.470 14.430 -8.984 1.00 72.69 303 ILE A CA 1
ATOM 2478 C C . ILE A 1 303 ? -2.233 14.746 -7.690 1.00 72.69 303 ILE A C 1
ATOM 2480 O O . ILE A 1 303 ? -2.359 15.901 -7.290 1.00 72.69 303 ILE A O 1
ATOM 2484 N N . LYS A 1 304 ? -2.739 13.718 -7.004 1.00 72.38 304 LYS A N 1
ATOM 2485 C CA . LYS A 1 304 ? -3.490 13.858 -5.748 1.00 72.38 304 LYS A CA 1
ATOM 2486 C C . LYS A 1 304 ? -2.594 13.797 -4.509 1.00 72.38 304 LYS A C 1
ATOM 2488 O O . LYS A 1 304 ? -3.090 13.559 -3.413 1.00 72.38 304 LYS A O 1
ATOM 2493 N N . GLY A 1 305 ? -1.285 13.996 -4.658 1.00 70.06 305 GLY A N 1
ATOM 2494 C CA . GLY A 1 305 ? -0.321 13.908 -3.558 1.00 70.06 305 GLY A CA 1
ATOM 2495 C C . GLY A 1 305 ? 0.203 12.490 -3.317 1.00 70.06 305 GLY A C 1
ATOM 2496 O O . GLY A 1 305 ? 0.599 12.151 -2.198 1.00 70.06 305 GLY A O 1
ATOM 2497 N N . GLY A 1 306 ? 0.176 11.639 -4.346 1.00 79.38 306 GLY A N 1
ATOM 2498 C CA . GLY A 1 306 ? 0.778 10.310 -4.329 1.00 79.38 306 GLY A CA 1
ATOM 2499 C C . GLY A 1 306 ? 0.214 9.409 -3.221 1.00 79.38 306 GLY A C 1
ATOM 2500 O O . GLY A 1 306 ? -0.998 9.376 -2.986 1.00 79.38 306 GLY A O 1
ATOM 2501 N N . PRO A 1 307 ? 1.069 8.649 -2.514 1.00 81.12 307 PRO A N 1
ATOM 2502 C CA . PRO A 1 307 ? 0.634 7.816 -1.398 1.00 81.12 307 PRO A CA 1
ATOM 2503 C C . PRO A 1 307 ? 0.052 8.593 -0.209 1.00 81.12 307 PRO A C 1
ATOM 2505 O O . PRO A 1 307 ? -0.763 8.037 0.527 1.00 81.12 307 PRO A O 1
ATOM 2508 N N . PHE A 1 308 ? 0.444 9.855 0.003 1.00 79.06 308 PHE A N 1
ATOM 2509 C CA . PHE A 1 308 ? 0.121 10.595 1.229 1.00 79.06 308 PHE A CA 1
ATOM 2510 C C . PHE A 1 308 ? -1.372 10.856 1.414 1.00 79.06 308 PHE A C 1
ATOM 2512 O O . PHE A 1 308 ? -1.879 10.689 2.525 1.00 79.06 308 PHE A O 1
ATOM 2519 N N . SER A 1 309 ? -2.082 11.220 0.342 1.00 82.88 309 SER A N 1
ATOM 2520 C CA . SER A 1 309 ? -3.525 11.493 0.407 1.00 82.88 309 SER A CA 1
ATOM 2521 C C . SER A 1 309 ? -4.307 10.278 0.906 1.00 82.88 309 SER A C 1
ATOM 2523 O O . SER A 1 309 ? -5.140 10.411 1.800 1.00 82.88 309 SER A O 1
ATOM 2525 N N . TYR A 1 310 ? -3.961 9.076 0.438 1.00 88.94 310 TYR A N 1
ATOM 2526 C CA . TYR A 1 310 ? -4.611 7.850 0.894 1.00 88.94 310 TYR A CA 1
ATOM 2527 C C . TYR A 1 310 ? -4.458 7.635 2.411 1.00 88.94 310 TYR A C 1
ATOM 2529 O O . TYR A 1 310 ? -5.425 7.305 3.100 1.00 88.94 310 TYR A O 1
ATOM 2537 N N . PHE A 1 311 ? -3.253 7.829 2.961 1.00 87.62 311 PHE A N 1
ATOM 2538 C CA . PHE A 1 311 ? -3.030 7.658 4.401 1.00 87.62 311 PHE A CA 1
ATOM 2539 C C . PHE A 1 311 ? -3.738 8.731 5.226 1.00 87.62 311 PHE A C 1
ATOM 2541 O O . PHE A 1 311 ? -4.208 8.438 6.326 1.00 87.62 311 PHE A O 1
ATOM 2548 N N . HIS A 1 312 ? -3.837 9.956 4.707 1.00 86.38 312 HIS A N 1
ATOM 2549 C CA . HIS A 1 312 ? -4.610 11.012 5.349 1.00 86.38 312 HIS A CA 1
ATOM 2550 C C . HIS A 1 312 ? -6.078 10.597 5.518 1.00 86.38 312 HIS A C 1
ATOM 2552 O O . HIS A 1 312 ? -6.589 10.624 6.639 1.00 86.38 312 HIS A O 1
ATOM 2558 N N . ASP A 1 313 ? -6.719 10.135 4.443 1.00 89.12 313 ASP A N 1
ATOM 2559 C CA . ASP A 1 313 ? -8.124 9.715 4.455 1.00 89.12 313 ASP A CA 1
ATOM 2560 C C . ASP A 1 313 ? -8.357 8.503 5.365 1.00 89.12 313 ASP A C 1
ATOM 2562 O O . ASP A 1 313 ? -9.305 8.481 6.158 1.00 89.12 313 ASP A O 1
ATOM 2566 N N . LEU A 1 314 ? -7.449 7.522 5.315 1.00 92.88 314 LEU A N 1
ATOM 2567 C CA . LEU A 1 314 ? -7.477 6.351 6.189 1.00 92.88 314 LEU A CA 1
ATOM 2568 C C . LEU A 1 314 ? -7.472 6.754 7.667 1.00 92.88 314 LEU A C 1
ATOM 2570 O O . LEU A 1 314 ? -8.323 6.308 8.441 1.00 92.88 314 LEU A O 1
ATOM 2574 N N . TYR A 1 315 ? -6.517 7.597 8.070 1.00 91.38 315 TYR A N 1
ATOM 2575 C CA . TYR A 1 315 ? -6.410 8.022 9.461 1.00 91.38 315 TYR A CA 1
ATOM 2576 C C . TYR A 1 315 ? -7.612 8.857 9.896 1.00 91.38 315 TYR A C 1
ATOM 2578 O O . TYR A 1 315 ? -8.103 8.656 11.006 1.00 91.38 315 TYR A O 1
ATOM 2586 N N . SER A 1 316 ? -8.113 9.741 9.034 1.00 90.94 316 SER A N 1
ATOM 2587 C CA . SER A 1 316 ? -9.325 10.516 9.302 1.00 90.94 316 SER A CA 1
ATOM 2588 C C . SER A 1 316 ? -10.529 9.603 9.566 1.00 90.94 316 SER A C 1
ATOM 2590 O O . SER A 1 316 ? -11.203 9.766 10.585 1.00 90.94 316 SER A O 1
ATOM 2592 N N . CYS A 1 317 ? -10.752 8.582 8.730 1.00 95.50 317 CYS A N 1
ATOM 2593 C CA . CYS A 1 317 ? -11.819 7.595 8.935 1.00 95.50 317 CYS A CA 1
ATOM 2594 C C . CYS A 1 317 ? -11.668 6.838 10.265 1.00 95.50 317 CYS A C 1
ATOM 2596 O O . CYS A 1 317 ? -12.609 6.750 11.060 1.00 95.50 317 CYS A O 1
ATOM 2598 N N . GLU A 1 318 ? -10.467 6.323 10.537 1.00 96.56 318 GLU A N 1
ATOM 2599 C CA . GLU A 1 318 ? -10.175 5.553 11.747 1.00 96.56 318 GLU A CA 1
ATOM 2600 C C . GLU A 1 318 ? -10.361 6.389 13.021 1.00 96.56 318 GLU A C 1
ATOM 2602 O O . GLU A 1 318 ? -10.962 5.929 13.993 1.00 96.56 318 GLU A O 1
ATOM 2607 N N . ILE A 1 319 ? -9.878 7.635 13.026 1.00 94.00 319 ILE A N 1
ATOM 2608 C CA . ILE A 1 319 ? -10.007 8.549 14.166 1.00 94.00 319 ILE A CA 1
ATOM 2609 C C . ILE A 1 319 ? -11.480 8.832 14.471 1.00 94.00 319 ILE A C 1
ATOM 2611 O O . ILE A 1 319 ? -11.876 8.767 15.637 1.00 94.00 319 ILE A O 1
ATOM 2615 N N . GLU A 1 320 ? -12.299 9.115 13.458 1.00 94.44 320 GLU A N 1
ATOM 2616 C CA . GLU A 1 320 ? -13.726 9.380 13.663 1.00 94.44 320 GLU A CA 1
ATOM 2617 C C . GLU A 1 320 ? -14.470 8.149 14.191 1.00 94.44 320 GLU A C 1
ATOM 2619 O O . GLU A 1 320 ? -15.229 8.251 15.160 1.00 94.44 320 GLU A O 1
ATOM 2624 N N . GLY A 1 321 ? -14.189 6.960 13.651 1.00 97.12 321 GLY A N 1
ATOM 2625 C CA . GLY A 1 321 ? -14.762 5.719 14.172 1.00 97.12 321 GLY A CA 1
ATOM 2626 C C . GLY A 1 321 ? -14.360 5.435 15.623 1.00 97.12 321 GLY A C 1
ATOM 2627 O O . GLY A 1 321 ? -15.196 5.034 16.439 1.00 97.12 321 GLY A O 1
ATOM 2628 N N . LEU A 1 322 ? -13.102 5.701 15.986 1.00 97.25 322 LEU A N 1
ATOM 2629 C CA . LEU A 1 322 ? -12.619 5.574 17.362 1.00 97.25 322 LEU A CA 1
ATOM 2630 C C . LEU A 1 322 ? -13.294 6.575 18.312 1.00 97.25 322 LEU A C 1
ATOM 2632 O O . LEU A 1 322 ? -13.680 6.194 19.417 1.00 97.25 322 LEU A O 1
ATOM 2636 N N . LYS A 1 323 ? -13.480 7.835 17.898 1.00 95.31 323 LYS A N 1
ATOM 2637 C CA . LYS A 1 323 ? -14.199 8.849 18.692 1.00 95.31 323 LYS A CA 1
ATOM 2638 C C . LYS A 1 323 ? -15.644 8.434 18.962 1.00 95.31 323 LYS A C 1
ATOM 2640 O O . LYS A 1 323 ? -16.106 8.520 20.100 1.00 95.31 323 LYS A O 1
ATOM 2645 N N . GLN A 1 324 ? -16.353 7.961 17.938 1.00 96.56 324 GLN A N 1
ATOM 2646 C CA . GLN A 1 324 ? -17.740 7.511 18.075 1.00 96.56 324 GLN A CA 1
ATOM 2647 C C . GLN A 1 324 ? -17.860 6.328 19.041 1.00 96.56 324 GLN A C 1
ATOM 2649 O O . GLN A 1 324 ? -18.743 6.312 19.904 1.00 96.56 324 GLN A O 1
ATOM 2654 N N . GLU A 1 325 ? -16.948 5.361 18.938 1.00 97.06 325 GLU A N 1
ATOM 2655 C CA . GLU A 1 325 ? -16.922 4.212 19.840 1.00 97.06 325 GLU A CA 1
ATOM 2656 C C . GLU A 1 325 ? -16.577 4.613 21.274 1.00 97.06 325 GLU A C 1
ATOM 2658 O O . GLU A 1 325 ? -17.184 4.105 22.218 1.00 97.06 325 GLU A O 1
ATOM 2663 N N . LEU A 1 326 ? -15.662 5.567 21.454 1.00 95.81 326 LEU A N 1
ATOM 2664 C CA . LEU A 1 326 ? -15.332 6.109 22.766 1.00 95.81 326 LEU A CA 1
ATOM 2665 C C . LEU A 1 326 ? -16.568 6.721 23.441 1.00 95.81 326 LEU A C 1
ATOM 2667 O O . LEU A 1 326 ? -16.897 6.332 24.561 1.00 95.81 326 LEU A O 1
ATOM 2671 N N . ILE A 1 327 ? -17.309 7.579 22.728 1.00 95.38 327 ILE A N 1
ATOM 2672 C CA . ILE A 1 327 ? -18.562 8.183 23.215 1.00 95.38 327 ILE A CA 1
ATOM 2673 C C . ILE A 1 327 ? -19.583 7.099 23.589 1.00 95.38 327 ILE A C 1
ATOM 2675 O O . ILE A 1 327 ? -20.265 7.199 24.613 1.00 95.38 327 ILE A O 1
ATOM 2679 N N . ARG A 1 328 ? -19.716 6.051 22.765 1.00 95.06 328 ARG A N 1
ATOM 2680 C CA . ARG A 1 328 ? -20.623 4.929 23.041 1.00 95.06 328 ARG A CA 1
ATOM 2681 C C . ARG A 1 328 ? -20.226 4.203 24.327 1.00 95.06 328 ARG A C 1
ATOM 2683 O O . ARG A 1 328 ? -21.080 3.981 25.182 1.00 95.06 328 ARG A O 1
ATOM 2690 N N . ILE A 1 329 ? -18.949 3.846 24.474 1.00 93.81 329 ILE A N 1
ATOM 2691 C CA . ILE A 1 329 ? -18.436 3.144 25.655 1.00 93.81 329 ILE A CA 1
ATOM 2692 C C . ILE A 1 329 ? -18.622 3.992 26.915 1.00 93.81 329 ILE A C 1
ATOM 2694 O O . ILE A 1 329 ? -19.050 3.462 27.937 1.00 93.81 329 ILE A O 1
ATOM 2698 N N . GLU A 1 330 ? -18.344 5.294 26.855 1.00 93.44 330 GLU A N 1
ATOM 2699 C CA . GLU A 1 330 ? -18.527 6.214 27.983 1.00 93.44 330 GLU A CA 1
ATOM 2700 C C . GLU A 1 330 ? -19.992 6.287 28.427 1.00 93.44 330 GLU A C 1
ATOM 2702 O O . GLU A 1 330 ? -20.279 6.194 29.623 1.00 93.44 330 GLU A O 1
ATOM 2707 N N . LYS A 1 331 ? -20.934 6.352 27.476 1.00 93.50 331 LYS A N 1
ATOM 2708 C CA . LYS A 1 331 ? -22.373 6.284 27.773 1.00 93.50 331 LYS A CA 1
ATOM 2709 C C . LYS A 1 331 ? -22.761 4.967 28.443 1.00 93.50 331 LYS A C 1
ATOM 2711 O O . LYS A 1 331 ? -23.510 4.993 29.414 1.00 93.50 331 LYS A O 1
ATOM 2716 N N . GLU A 1 332 ? -22.262 3.828 27.962 1.00 90.75 332 GLU A N 1
ATOM 2717 C CA . GLU A 1 332 ? -22.533 2.523 28.586 1.00 90.75 332 GLU A CA 1
ATOM 2718 C C . GLU A 1 332 ? -21.910 2.408 29.984 1.00 90.75 332 GLU A C 1
ATOM 2720 O O . GLU A 1 332 ? -22.540 1.897 30.905 1.00 90.75 332 GLU A O 1
ATOM 2725 N N . LEU A 1 333 ? -20.697 2.928 30.180 1.00 89.88 333 LEU A N 1
ATOM 2726 C CA . LEU A 1 333 ? -20.040 2.954 31.487 1.00 89.88 333 LEU A CA 1
ATOM 2727 C C . LEU A 1 333 ? -20.780 3.835 32.499 1.00 89.88 333 LEU A C 1
ATOM 2729 O O . LEU A 1 333 ? -20.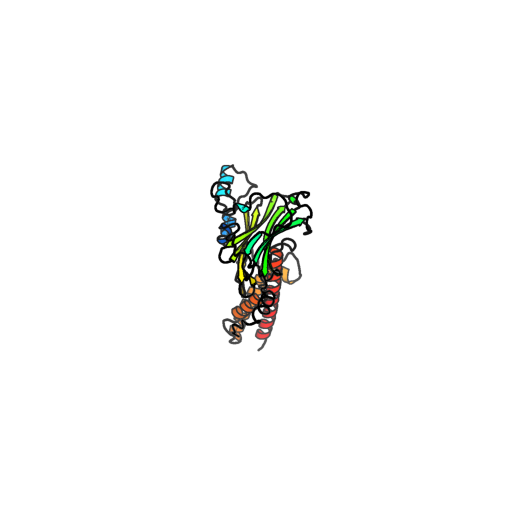760 3.518 33.690 1.00 89.88 333 LEU A O 1
ATOM 2733 N N . ALA A 1 334 ? -21.437 4.905 32.048 1.00 90.50 334 ALA A N 1
ATOM 2734 C CA . ALA A 1 334 ? -22.233 5.793 32.892 1.00 90.50 334 ALA A CA 1
ATOM 2735 C C . ALA A 1 334 ? -23.591 5.198 33.308 1.00 90.50 334 ALA A C 1
ATOM 2737 O O . ALA A 1 334 ? -24.175 5.654 34.294 1.00 90.50 334 ALA A O 1
ATOM 2738 N N . LYS A 1 335 ? -24.092 4.170 32.605 1.00 86.81 335 LYS A N 1
ATOM 2739 C CA . LYS A 1 335 ? -25.298 3.446 33.029 1.00 86.81 335 LYS A CA 1
ATOM 2740 C C . LYS A 1 335 ? -25.003 2.715 34.342 1.00 86.81 335 LYS A C 1
ATOM 2742 O O . LYS A 1 335 ? -23.950 2.085 34.491 1.00 86.81 335 LYS A O 1
ATOM 2747 N N . LYS A 1 336 ? -25.881 2.912 35.325 1.00 59.12 336 LYS A N 1
ATOM 2748 C CA . LYS A 1 336 ? -25.744 2.356 36.676 1.00 59.12 336 LYS A CA 1
ATOM 2749 C C . LYS A 1 336 ? -25.991 0.861 36.673 1.00 59.12 336 LYS A C 1
ATOM 2751 O O . LYS A 1 336 ? -27.048 0.464 36.139 1.00 59.12 336 LYS A O 1
#

Foldseek 3Di:
DDDDDDDDPPPPVVPVVVVPDDPCPVWKPWDAQPWDFAPLLVVCQPQVVLLVLFFDQLVDDDDPVSVVSSLVRHPPRPPPDDDPPGHPPVVPDDDDDAWDWAWRGDGLLKTKTKTKFKAFPLRHGDPDNVVDDLQGIKIWIKIFIGHPNDTPEIATQWIWHQDPQRWIWMKTWTAHPQQKIKIWIWIADSRGIHTAKIWIWGAPSVSRYIDTQWMDGPAWIDGPDFDIDGDDDPPQDLVVVVVVPPDPDPPPDLSNLLVVLLVLLVVLVVVLCVVPVPDPCVSVVLRRVLSNVLRDGDRADVSCVGRPNSVVSSSVSSSVSSVVSSVVSVVSVPPD

Organism: NCBI:txid1196095

Sequence (336 aa):
MAIIKFIKSKLFVGLCLLIVLTPTAFSKPSNSLLPFGWSKIKDMSNIKAINKKCYFDYSLAYTDLDIENSIKNCPLASSDSTSDSDTPENIEKEESVSEKKIYLYQSEQFSLFLEEFSLNLRGEPISDPTSYDAYDKISRYILFLEKDNQIVDHLTVSWFEIGDSGFTDGLSFYIDKKFNIFIINHGVTDLGDWLRLWAHYKIDLKNLKFEAIKVKTESEQMNFPDNLIVFANSNYDKNSVQRCKQEFNTECNNQNTYKYYFNEVKKNTTLLVKKSQASKNAFSLFKKKLDRSCLTMPRFDYIKGGPFSYFHDLYSCEIEGLKQELIRIEKELAKK

pLDDT: mean 78.43, std 20.13, range [29.91, 98.31]

Secondary structure (DSSP, 8-state):
--------TTSSSSSSSSSS------PPP--B--SEE-GGGGGTT-HHHHHHHHB--TTS---HHHHHHHHHH-TTS---SS-TTSS-TTSS-----S--EEEEEE-SS-EEEEEEEEEETTS-B-S-TTSS-GGGEEEEEEEEEEETTEEEEEEEEEEEEE-TTS-EEEEEEEE-TT-EEEEEEEEEETTEEEEEEEEEEEEETTTTEEEEEEEEESSEEEETTTEEEEPPPTT--HHHHHHTTSS--TTS-HHHHHHHHHHHHHHHHHHHHHHH---TTHHHHHHHHHHHHH-PPP--BGGGTHHHHHHHHHHHHHHHHHHHHHHHHHHHHH--

Radius of gyration: 28.37 Å; chains: 1; bounding box: 75×68×110 Å